Protein AF-Q16342-5-F1 (afdb_monomer)

pLDDT: mean 76.71, std 14.6, range [37.16, 97.25]

Foldseek 3Di:
DPDPPDDWDKDKDWAFDDPCVQPDLCPPAAPQPDDVPCQQARGKDKDWDFDPDPPRRVDIDIDIDTGGLDDPSHDNDDDDPDDDDPPLDFRPQADPVRFGAALQRRHGFPDADPQQRPHGHPDPVSVVLQCVQPCVPCSVPNPCPRRDSDHSVPDDGDIHIDIDTDDPPDPDPPPPPPPPVPPPDPDD

Nearest PDB structures (foldseek):
  8j07-assembly1_d4  TM=7.857E-01  e=3.802E-03  Homo sapiens
  2dan-assembly1_A  TM=6.878E-01  e=6.289E-02  Homo sapiens

Structure (mmCIF, N/CA/C/O backbone):
data_AF-Q16342-5-F1
#
_entry.id   AF-Q16342-5-F1
#
loop_
_atom_site.group_PDB
_atom_site.id
_atom_site.type_symbol
_atom_site.label_atom_id
_atom_site.label_alt_id
_atom_site.label_comp_id
_atom_site.label_asym_id
_atom_site.label_entity_id
_atom_site.label_seq_id
_atom_site.pdbx_PDB_ins_code
_atom_site.Cartn_x
_atom_site.Cartn_y
_atom_site.Cartn_z
_atom_site.occupancy
_atom_site.B_iso_or_equiv
_atom_site.auth_seq_id
_atom_site.auth_comp_id
_atom_site.auth_asym_id
_atom_site.auth_atom_id
_atom_site.pdbx_PDB_model_num
ATOM 1 N N . MET A 1 1 ? 25.248 21.010 -41.882 1.00 37.16 1 MET A N 1
ATOM 2 C CA . MET A 1 1 ? 24.674 21.234 -40.541 1.00 37.16 1 MET A CA 1
ATOM 3 C C . MET A 1 1 ? 23.569 20.210 -40.363 1.00 37.16 1 MET A C 1
ATOM 5 O O . MET A 1 1 ? 22.496 20.410 -40.910 1.00 37.16 1 MET A O 1
ATOM 9 N N . ALA A 1 2 ? 23.851 19.065 -39.737 1.00 44.53 2 ALA A N 1
ATOM 10 C CA . ALA A 1 2 ? 22.780 18.142 -39.375 1.00 44.53 2 ALA A CA 1
ATOM 11 C C . ALA A 1 2 ? 21.981 18.821 -38.258 1.00 44.53 2 ALA A C 1
ATOM 13 O O . ALA A 1 2 ? 22.562 19.162 -37.227 1.00 44.53 2 ALA A O 1
ATOM 14 N N . ALA A 1 3 ? 20.698 19.101 -38.493 1.00 52.03 3 ALA A N 1
ATOM 15 C CA . ALA A 1 3 ? 19.808 19.492 -37.413 1.00 52.03 3 ALA A CA 1
ATOM 16 C C . ALA A 1 3 ? 19.865 18.364 -36.379 1.00 52.03 3 ALA A C 1
ATOM 18 O O . ALA A 1 3 ? 19.654 17.202 -36.728 1.00 52.03 3 ALA A O 1
ATOM 19 N N . ALA A 1 4 ? 20.251 18.685 -35.145 1.00 53.94 4 ALA A N 1
ATOM 20 C CA . ALA A 1 4 ? 20.132 17.742 -34.049 1.00 53.94 4 ALA A CA 1
ATOM 21 C C . ALA A 1 4 ? 18.640 17.416 -33.938 1.00 53.94 4 ALA A C 1
ATOM 23 O O . ALA A 1 4 ? 17.867 18.267 -33.502 1.00 53.94 4 ALA A O 1
ATOM 24 N N . GLY A 1 5 ? 18.237 16.246 -34.443 1.00 55.38 5 GLY A N 1
ATOM 25 C CA . GLY A 1 5 ? 16.858 15.783 -34.349 1.00 55.38 5 GLY A CA 1
ATOM 26 C C . GLY A 1 5 ? 16.430 15.845 -32.889 1.00 55.38 5 GLY A C 1
ATOM 27 O O . GLY A 1 5 ? 17.206 15.459 -32.005 1.00 55.38 5 GLY A O 1
ATOM 28 N N . ALA A 1 6 ? 15.247 16.404 -32.634 1.00 61.59 6 ALA A N 1
ATOM 29 C CA . ALA A 1 6 ? 14.658 16.368 -31.307 1.00 61.59 6 ALA A CA 1
ATOM 30 C C . ALA A 1 6 ? 14.655 14.905 -30.853 1.00 61.59 6 ALA A C 1
ATOM 32 O O . ALA A 1 6 ? 14.217 14.024 -31.587 1.00 61.59 6 ALA A O 1
ATOM 33 N N . ARG A 1 7 ? 15.251 14.622 -29.693 1.00 64.62 7 ARG A N 1
ATOM 34 C CA . ARG A 1 7 ? 15.221 13.257 -29.166 1.00 64.62 7 ARG A CA 1
ATOM 35 C C . ARG A 1 7 ? 13.781 12.989 -28.727 1.00 64.62 7 ARG A C 1
ATOM 37 O O . ARG A 1 7 ? 13.239 13.870 -28.054 1.00 64.62 7 ARG A O 1
ATOM 44 N N . PRO A 1 8 ? 13.198 11.828 -29.066 1.00 66.81 8 PRO A N 1
ATOM 45 C CA . PRO A 1 8 ? 11.871 11.462 -28.597 1.00 66.81 8 PRO A CA 1
ATOM 46 C C . PRO A 1 8 ? 11.774 11.652 -27.084 1.00 66.81 8 PRO A C 1
ATOM 48 O O . PRO A 1 8 ? 12.696 11.286 -26.343 1.00 66.81 8 PRO A O 1
ATOM 51 N N . VAL A 1 9 ? 10.692 12.288 -26.646 1.00 71.19 9 VAL 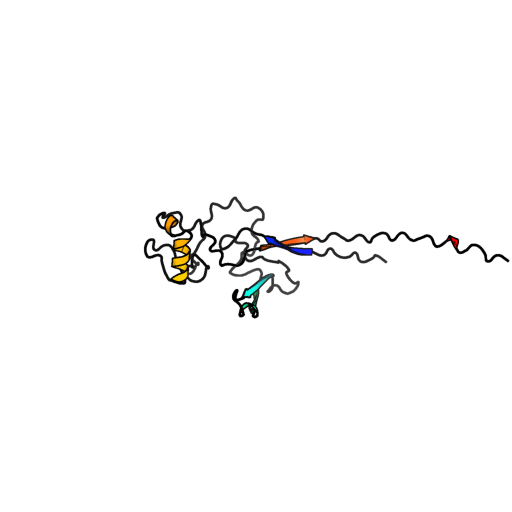A N 1
ATOM 52 C CA . VAL A 1 9 ? 10.388 12.494 -25.232 1.00 71.19 9 VAL A CA 1
ATOM 53 C C . VAL A 1 9 ? 9.440 11.381 -24.809 1.00 71.19 9 VAL A C 1
ATOM 55 O O . VAL A 1 9 ? 8.439 11.124 -25.467 1.00 71.19 9 VAL A O 1
ATOM 58 N N . GLU A 1 10 ? 9.767 10.697 -23.717 1.00 68.94 10 GLU A N 1
ATOM 59 C CA . GLU A 1 10 ? 8.859 9.734 -23.096 1.00 68.94 10 GLU A CA 1
ATOM 60 C C . GLU A 1 10 ? 7.992 10.462 -22.063 1.00 68.94 10 GLU A C 1
ATOM 62 O O . GLU A 1 10 ? 8.512 11.110 -21.146 1.00 68.94 10 GLU A O 1
ATOM 67 N N . LEU A 1 11 ? 6.672 10.369 -22.218 1.00 66.69 11 LEU A N 1
ATOM 68 C CA . LEU A 1 11 ? 5.685 10.927 -21.299 1.00 66.69 11 LEU A CA 1
ATOM 69 C C . LEU A 1 11 ? 5.079 9.804 -20.455 1.00 66.69 11 LEU A C 1
ATOM 71 O O . LEU A 1 11 ? 4.855 8.696 -20.931 1.00 66.69 11 LEU A O 1
ATOM 75 N N . GLY A 1 12 ? 4.835 10.091 -19.176 1.00 66.69 12 GLY A N 1
ATOM 76 C CA . GLY A 1 12 ? 4.167 9.169 -18.260 1.00 66.69 12 GLY A CA 1
ATOM 77 C C . GLY A 1 12 ? 2.735 9.617 -17.984 1.00 66.69 12 GLY A C 1
ATOM 78 O O . GLY A 1 12 ? 2.540 10.723 -17.474 1.00 66.69 12 GLY A O 1
ATOM 79 N N . PHE A 1 13 ? 1.754 8.760 -18.256 1.00 73.19 13 PHE A N 1
ATOM 80 C CA . PHE A 1 13 ? 0.339 8.992 -17.963 1.00 73.19 13 PHE A CA 1
ATOM 81 C C . PHE A 1 13 ? -0.125 8.104 -16.809 1.00 73.19 13 PHE A C 1
ATOM 83 O O . PHE A 1 13 ? 0.360 6.991 -16.637 1.00 73.19 13 PHE A O 1
ATOM 90 N N . ALA A 1 14 ? -1.050 8.607 -15.990 1.00 75.00 14 ALA A N 1
ATOM 91 C CA . ALA A 1 14 ? -1.680 7.813 -14.942 1.00 75.00 14 ALA A CA 1
ATOM 92 C C . ALA A 1 14 ? -2.962 7.174 -15.489 1.00 75.00 14 ALA A C 1
ATOM 94 O O . ALA A 1 14 ? -3.936 7.879 -15.755 1.00 75.00 14 ALA A O 1
ATOM 95 N N . GLU A 1 15 ? -2.972 5.854 -15.619 1.00 76.25 15 GLU A N 1
ATOM 96 C CA . GLU A 1 15 ? -4.141 5.077 -16.020 1.00 76.25 15 GLU A CA 1
ATOM 97 C C . GLU A 1 15 ? -4.783 4.384 -14.822 1.00 76.25 15 GLU A C 1
ATOM 99 O O . GLU A 1 15 ? -4.122 4.045 -13.841 1.00 76.25 15 GLU A O 1
ATOM 104 N N . SER A 1 16 ? -6.102 4.186 -14.872 1.00 75.94 16 SER A N 1
ATOM 105 C CA . SER A 1 16 ? -6.811 3.455 -13.820 1.00 75.94 16 SER A CA 1
ATOM 106 C C . SER A 1 16 ? -6.340 2.004 -13.802 1.00 75.94 16 SER A C 1
ATOM 108 O O . SER A 1 16 ? -6.554 1.280 -14.770 1.00 75.94 16 SER A O 1
ATOM 110 N N . ALA A 1 17 ? -5.792 1.554 -12.677 1.00 67.50 17 ALA A N 1
ATOM 111 C CA . ALA A 1 17 ? -5.373 0.169 -12.500 1.00 67.50 17 ALA A CA 1
ATOM 112 C C . ALA A 1 17 ? -6.356 -0.579 -11.583 1.00 67.50 17 ALA A C 1
ATOM 114 O O . ALA A 1 17 ? -6.983 0.033 -10.710 1.00 67.50 17 ALA A O 1
ATOM 115 N N . PRO A 1 18 ? -6.511 -1.908 -11.732 1.00 64.50 18 PRO A N 1
ATOM 116 C CA . PRO A 1 18 ? -7.137 -2.717 -10.694 1.00 64.50 18 PRO A CA 1
ATOM 117 C C . PRO A 1 18 ? -6.406 -2.508 -9.365 1.00 64.50 18 PRO A C 1
ATOM 119 O O . PRO A 1 18 ? -5.183 -2.409 -9.349 1.00 64.50 18 PRO A O 1
ATOM 122 N N . ALA A 1 19 ? -7.134 -2.485 -8.245 1.00 60.34 19 ALA A N 1
ATOM 123 C CA . ALA A 1 19 ? -6.502 -2.353 -6.936 1.00 60.34 19 ALA A CA 1
ATOM 124 C C . ALA A 1 19 ? -5.552 -3.539 -6.684 1.00 60.34 19 ALA A C 1
ATOM 126 O O . ALA A 1 19 ? -5.986 -4.676 -6.475 1.00 60.34 19 ALA A O 1
ATOM 127 N N . TRP A 1 20 ? -4.252 -3.270 -6.690 1.00 59.81 20 TRP A N 1
ATOM 128 C CA . TRP A 1 20 ? -3.192 -4.225 -6.413 1.00 59.81 20 TRP A CA 1
ATOM 129 C C . TRP A 1 20 ? -2.926 -4.383 -4.931 1.00 59.81 20 TRP A C 1
ATOM 131 O O . TRP A 1 20 ? -2.132 -5.262 -4.619 1.00 59.81 20 TRP A O 1
ATOM 141 N N . ARG A 1 21 ? -3.577 -3.581 -4.065 1.00 53.34 21 ARG A N 1
ATOM 142 C CA . ARG A 1 21 ? -3.626 -3.539 -2.584 1.00 53.34 21 ARG A CA 1
ATOM 143 C C . ARG A 1 21 ? -2.563 -4.360 -1.829 1.00 53.34 21 ARG A C 1
ATOM 145 O O . ARG A 1 21 ? -1.898 -3.796 -0.968 1.00 53.34 21 ARG A O 1
ATOM 152 N N . LEU A 1 22 ? -2.413 -5.662 -2.102 1.00 47.34 22 LEU A N 1
ATOM 153 C CA . LEU A 1 22 ? -1.422 -6.574 -1.509 1.00 47.34 22 LEU A CA 1
ATOM 154 C C . LEU A 1 22 ? -0.913 -7.728 -2.425 1.00 47.34 22 LEU A C 1
ATOM 156 O O . LEU A 1 22 ? -0.333 -8.678 -1.908 1.00 47.34 22 LEU A O 1
ATOM 160 N N . ARG A 1 23 ? -1.162 -7.711 -3.742 1.00 49.41 23 ARG A N 1
ATOM 161 C CA . ARG A 1 23 ? -0.940 -8.871 -4.637 1.00 49.41 23 ARG A CA 1
ATOM 162 C C . ARG A 1 23 ? 0.293 -8.789 -5.528 1.00 49.41 23 ARG A C 1
ATOM 164 O O . ARG A 1 23 ? 0.805 -9.819 -5.929 1.00 49.41 23 ARG A O 1
ATOM 171 N N . SER A 1 24 ? 0.770 -7.593 -5.852 1.00 50.09 24 SER A N 1
ATOM 172 C CA . SER A 1 24 ? 1.790 -7.468 -6.892 1.00 50.09 24 SER A CA 1
ATOM 173 C C . SER A 1 24 ? 3.202 -7.412 -6.311 1.00 50.09 24 SER A C 1
ATOM 175 O O . SER A 1 24 ? 3.545 -6.473 -5.591 1.00 50.09 24 SER A O 1
ATOM 177 N N . GLU A 1 25 ? 4.060 -8.355 -6.715 1.00 51.38 25 GLU A N 1
ATOM 178 C CA . GLU A 1 25 ? 5.522 -8.259 -6.555 1.00 51.38 25 GLU A CA 1
ATOM 179 C C . GLU A 1 25 ? 6.117 -7.002 -7.232 1.00 51.38 25 GLU A C 1
ATOM 181 O O . GLU A 1 25 ? 7.282 -6.650 -7.018 1.00 51.38 25 GLU A O 1
ATOM 186 N N . GLN A 1 26 ? 5.326 -6.313 -8.062 1.00 51.16 26 GLN A N 1
ATOM 187 C CA . GLN A 1 26 ? 5.729 -5.147 -8.844 1.00 51.16 26 GLN A CA 1
ATOM 188 C C . GLN A 1 26 ? 5.370 -3.807 -8.173 1.00 51.16 26 GLN A C 1
ATOM 190 O O . GLN A 1 26 ? 5.830 -2.755 -8.622 1.00 51.16 26 GLN A O 1
ATOM 195 N N . PHE A 1 27 ? 4.599 -3.818 -7.080 1.00 52.19 27 PHE A N 1
ATOM 196 C CA . PHE A 1 27 ? 4.201 -2.609 -6.352 1.00 52.19 27 PHE A CA 1
ATOM 197 C C . PHE A 1 27 ? 5.248 -2.197 -5.290 1.00 52.19 27 PHE A C 1
ATOM 199 O O . PHE A 1 27 ? 5.791 -3.070 -4.610 1.00 52.19 27 PHE A O 1
ATOM 206 N N . PRO A 1 28 ? 5.524 -0.889 -5.077 1.00 50.56 28 PRO A N 1
ATOM 207 C CA . PRO A 1 28 ? 4.934 0.287 -5.722 1.00 50.56 28 PRO A CA 1
ATOM 208 C C . PRO A 1 28 ? 5.700 0.705 -6.985 1.00 50.56 28 PRO A C 1
ATOM 210 O O . PRO A 1 28 ? 6.917 0.882 -6.939 1.00 50.56 28 PRO A O 1
ATOM 213 N N . SER A 1 29 ? 4.947 0.874 -8.080 1.00 53.47 29 SER A N 1
ATOM 214 C CA . SER A 1 29 ? 5.272 1.545 -9.353 1.00 53.47 29 SER A CA 1
ATOM 215 C C . SER A 1 29 ? 6.721 2.036 -9.487 1.00 53.47 29 SER A C 1
ATOM 217 O O . SER A 1 29 ? 7.084 3.129 -9.036 1.00 53.47 29 SER A O 1
ATOM 219 N N . LYS A 1 30 ? 7.570 1.233 -10.124 1.00 56.16 30 LYS A N 1
ATOM 220 C CA . LYS A 1 30 ? 8.964 1.599 -10.366 1.00 56.16 30 LYS A CA 1
ATOM 221 C C . LYS A 1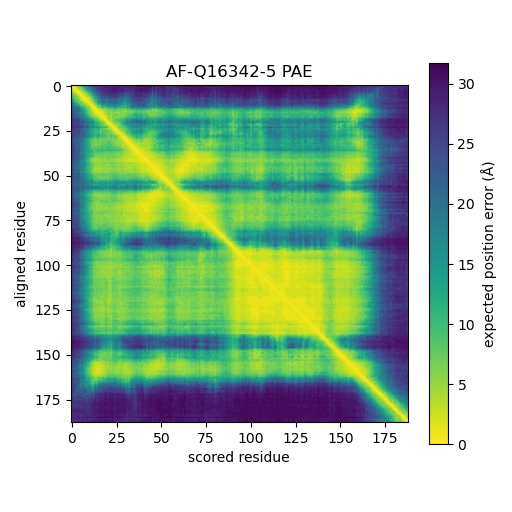 30 ? 9.046 2.409 -11.657 1.00 56.16 30 LYS A C 1
ATOM 223 O O . LYS A 1 30 ? 9.136 1.841 -12.736 1.00 56.16 30 LYS A O 1
ATOM 228 N N . VAL A 1 31 ? 9.083 3.736 -11.552 1.00 57.97 31 VAL A N 1
ATOM 229 C CA . VAL A 1 31 ? 9.614 4.551 -12.655 1.00 57.97 31 VAL A CA 1
ATOM 230 C C . VAL A 1 31 ? 11.126 4.335 -12.665 1.00 57.97 31 VAL A C 1
ATOM 232 O O . VAL A 1 31 ? 11.870 4.952 -11.893 1.00 57.97 31 VAL A O 1
ATOM 235 N N . TYR A 1 32 ? 11.589 3.393 -13.485 1.00 59.72 32 TYR A N 1
ATOM 236 C CA . TYR A 1 32 ? 13.009 3.104 -13.626 1.00 59.72 32 TYR A CA 1
ATOM 237 C C . TYR A 1 32 ? 13.680 4.190 -14.465 1.00 59.72 32 TYR A C 1
ATOM 239 O O . TYR A 1 32 ? 13.859 4.061 -15.667 1.00 59.72 32 TYR A O 1
ATOM 247 N N . ALA A 1 33 ? 14.112 5.254 -13.795 1.00 64.75 33 ALA A N 1
ATOM 248 C CA . ALA A 1 33 ? 15.029 6.242 -14.352 1.00 64.75 33 ALA A CA 1
ATOM 249 C C . ALA A 1 33 ? 16.365 6.180 -13.589 1.00 64.75 33 ALA A C 1
ATOM 251 O O . ALA A 1 33 ? 16.641 7.070 -12.770 1.00 64.75 33 ALA A O 1
ATOM 252 N N . PRO A 1 34 ? 17.169 5.106 -13.761 1.00 67.00 34 PRO A N 1
ATOM 253 C CA . PRO A 1 34 ? 18.470 5.010 -13.118 1.00 67.00 34 PRO A CA 1
ATOM 254 C C . PRO A 1 34 ? 19.368 6.137 -13.628 1.00 67.00 34 PRO A C 1
ATOM 256 O O . PRO A 1 34 ? 19.565 6.309 -14.828 1.00 67.00 34 PRO A O 1
ATOM 259 N N . LEU A 1 35 ? 19.929 6.915 -12.705 1.00 72.75 35 LEU A N 1
ATOM 260 C CA . LEU A 1 35 ? 20.876 7.967 -13.057 1.00 72.75 35 LEU A CA 1
ATOM 261 C C . LEU A 1 35 ? 22.271 7.348 -13.237 1.00 72.75 35 LEU A C 1
ATOM 263 O O . LEU A 1 35 ? 22.767 6.710 -12.297 1.00 72.75 35 LEU A O 1
ATOM 267 N N . PRO A 1 36 ? 22.946 7.556 -14.386 1.00 78.00 36 PRO A N 1
ATOM 268 C CA . PRO A 1 36 ? 24.348 7.185 -14.538 1.00 78.00 36 PRO A CA 1
ATOM 269 C C . PRO A 1 36 ? 25.180 7.775 -13.386 1.00 78.00 36 PRO A C 1
ATOM 271 O O . PRO A 1 36 ? 25.133 8.975 -13.127 1.00 78.00 36 PRO A O 1
ATOM 274 N N . GLY A 1 37 ? 25.898 6.925 -12.648 1.00 85.00 37 GLY A N 1
ATOM 275 C CA . GLY A 1 37 ? 26.707 7.335 -11.490 1.00 85.00 37 GLY A CA 1
ATOM 276 C C . GLY A 1 37 ? 25.995 7.352 -10.128 1.00 85.00 37 GLY A C 1
ATOM 277 O O . GLY A 1 37 ? 26.644 7.640 -9.125 1.00 85.00 37 GLY A O 1
ATOM 278 N N . ARG A 1 38 ? 24.702 7.005 -10.043 1.00 87.88 38 ARG A N 1
ATOM 279 C CA . ARG A 1 38 ? 23.978 6.829 -8.765 1.00 87.88 38 ARG A CA 1
ATOM 280 C C . ARG A 1 38 ? 23.416 5.409 -8.625 1.00 87.88 38 ARG A C 1
ATOM 282 O O . ARG A 1 38 ? 22.203 5.213 -8.724 1.00 87.88 38 ARG A O 1
ATOM 289 N N . PRO A 1 39 ? 24.276 4.398 -8.385 1.00 86.56 39 PRO A N 1
ATOM 290 C CA . PRO A 1 39 ? 23.831 3.012 -8.207 1.00 86.56 39 PRO A CA 1
ATOM 291 C C . PRO A 1 39 ? 22.937 2.814 -6.971 1.00 86.56 39 PRO A C 1
ATOM 293 O O . PRO A 1 39 ? 22.224 1.817 -6.884 1.00 86.56 39 PRO A O 1
ATOM 296 N N . ASP A 1 40 ? 22.952 3.763 -6.034 1.00 88.44 40 ASP A N 1
ATOM 297 C CA . ASP A 1 40 ? 22.103 3.833 -4.842 1.00 88.44 40 ASP A CA 1
ATOM 298 C C . ASP A 1 40 ? 20.673 4.334 -5.125 1.00 88.44 40 ASP A C 1
ATOM 300 O O . ASP A 1 40 ? 19.807 4.248 -4.259 1.00 88.44 40 ASP A O 1
ATOM 304 N N . ALA A 1 41 ? 20.417 4.851 -6.330 1.00 88.19 41 ALA A N 1
ATOM 305 C CA . ALA A 1 41 ? 19.153 5.464 -6.733 1.00 88.19 41 ALA A CA 1
ATOM 306 C C . ALA A 1 41 ? 18.397 4.646 -7.795 1.00 88.19 41 ALA A C 1
ATOM 308 O O . ALA A 1 41 ? 17.655 5.222 -8.590 1.00 88.19 41 ALA A O 1
ATOM 309 N N . PHE A 1 42 ? 18.599 3.325 -7.830 1.00 86.38 42 PHE A N 1
ATOM 310 C CA . PHE A 1 42 ? 17.964 2.446 -8.814 1.00 86.38 42 PHE A CA 1
ATOM 311 C C . PHE A 1 42 ? 16.455 2.312 -8.579 1.00 86.38 42 PHE A C 1
ATOM 313 O O . PHE A 1 42 ? 15.666 2.566 -9.484 1.00 86.38 42 PHE A O 1
ATOM 320 N N . HIS A 1 43 ? 16.047 1.969 -7.354 1.00 86.12 43 HIS A N 1
ATOM 321 C CA . HIS A 1 43 ? 14.646 2.039 -6.943 1.00 86.12 43 HIS A CA 1
ATOM 322 C C . HIS A 1 43 ? 14.385 3.400 -6.310 1.00 86.12 43 HIS A C 1
ATOM 324 O O . HIS A 1 43 ? 15.141 3.850 -5.444 1.00 86.12 43 HIS A O 1
ATOM 330 N N . ARG A 1 44 ? 13.313 4.065 -6.738 1.00 84.38 44 ARG A N 1
ATOM 331 C CA . ARG A 1 44 ? 12.934 5.398 -6.271 1.00 84.38 44 ARG A CA 1
ATOM 332 C C . ARG A 1 44 ? 11.450 5.390 -5.950 1.00 84.38 44 ARG A C 1
ATOM 334 O O . ARG A 1 44 ? 10.645 5.120 -6.830 1.00 84.38 44 ARG A O 1
ATOM 341 N N . CYS A 1 45 ? 11.112 5.729 -4.713 1.00 83.88 45 CYS A N 1
ATOM 342 C CA . CYS A 1 45 ? 9.730 5.824 -4.259 1.00 83.88 45 CYS A CA 1
ATOM 343 C C . CYS A 1 45 ? 9.460 7.223 -3.705 1.00 83.88 45 CYS A C 1
ATOM 345 O O . CYS A 1 45 ? 10.290 7.792 -2.985 1.00 83.88 45 CYS A O 1
ATOM 347 N N . ILE A 1 46 ? 8.286 7.763 -4.023 1.00 86.94 46 ILE A N 1
ATOM 348 C CA . ILE A 1 46 ? 7.753 8.987 -3.427 1.00 86.94 46 ILE A CA 1
ATOM 349 C C . ILE A 1 46 ? 6.495 8.598 -2.658 1.00 86.94 46 ILE A C 1
ATOM 351 O O . ILE A 1 46 ? 5.558 8.054 -3.230 1.00 86.94 46 ILE A O 1
ATOM 355 N N . PHE A 1 47 ? 6.480 8.885 -1.362 1.00 87.06 47 PHE A N 1
ATOM 356 C CA . PHE A 1 47 ? 5.326 8.673 -0.502 1.00 87.06 47 PHE A CA 1
ATOM 357 C C . PHE A 1 47 ? 4.642 10.008 -0.243 1.00 87.06 47 PHE A C 1
ATOM 359 O O . PHE A 1 47 ? 5.254 10.929 0.308 1.00 87.06 47 PHE A O 1
ATOM 366 N N . LEU A 1 48 ? 3.376 10.097 -0.638 1.00 86.25 48 LEU A N 1
ATOM 367 C CA . LEU A 1 48 ? 2.515 11.249 -0.407 1.00 86.25 48 LEU A CA 1
ATOM 368 C C . LEU A 1 48 ? 1.531 10.911 0.710 1.00 86.25 48 LEU A C 1
ATOM 370 O O . LEU A 1 48 ? 0.730 9.991 0.585 1.00 86.25 48 LEU A O 1
ATOM 374 N N . PHE A 1 49 ? 1.583 11.676 1.795 1.00 87.19 49 PHE A N 1
ATOM 375 C CA . PHE A 1 49 ? 0.624 11.581 2.887 1.00 87.19 49 PHE A CA 1
ATOM 376 C C . PHE A 1 49 ? -0.211 12.852 2.922 1.00 87.19 49 PHE A C 1
ATOM 378 O O . PHE A 1 49 ? 0.323 13.959 3.031 1.00 87.19 49 PHE A O 1
ATOM 385 N N . CYS A 1 50 ? -1.526 12.690 2.853 1.00 85.75 50 CYS A N 1
ATOM 386 C CA . CYS A 1 50 ? -2.479 13.778 2.981 1.00 85.75 50 CYS A CA 1
ATOM 387 C C . CYS A 1 50 ? -3.693 13.331 3.798 1.00 85.75 50 CYS A C 1
ATOM 389 O O . CYS A 1 50 ? -4.054 12.155 3.851 1.00 85.75 50 CYS A O 1
ATOM 391 N N . CYS A 1 51 ? -4.310 14.299 4.461 1.00 85.31 51 CYS A N 1
ATOM 392 C CA . CYS A 1 51 ? -5.574 14.124 5.156 1.00 85.31 51 CYS A CA 1
ATOM 393 C C . CYS A 1 51 ? -6.715 14.477 4.188 1.00 85.31 51 CYS A C 1
ATOM 395 O O . CYS A 1 51 ? -6.612 15.466 3.465 1.00 85.31 51 CYS A O 1
ATOM 397 N N . ARG A 1 52 ? -7.779 13.662 4.133 1.00 81.56 52 ARG A N 1
ATOM 398 C CA . ARG A 1 52 ? -8.903 13.852 3.188 1.00 81.56 52 ARG A CA 1
ATOM 399 C C . ARG A 1 52 ? -9.912 14.911 3.637 1.00 81.56 52 ARG A C 1
ATOM 401 O O . ARG A 1 52 ? -10.711 15.369 2.828 1.00 81.56 52 ARG A O 1
ATOM 408 N N . GLU A 1 53 ? -9.915 15.258 4.917 1.00 84.12 53 GLU A N 1
ATOM 409 C CA . GLU A 1 53 ? -10.908 16.158 5.498 1.00 84.12 53 GLU A CA 1
ATOM 410 C C . GLU A 1 53 ? -10.532 17.633 5.276 1.00 84.12 53 GLU A C 1
ATOM 412 O O . GLU A 1 53 ? -9.371 18.004 5.091 1.00 84.12 53 GLU A O 1
ATOM 417 N N . GLN A 1 54 ? -11.519 18.520 5.289 1.00 85.75 54 GLN A N 1
ATOM 418 C CA . GLN A 1 54 ? -11.247 19.953 5.349 1.00 85.75 54 GLN A CA 1
ATOM 419 C C . GLN A 1 54 ? -11.133 20.397 6.814 1.00 85.75 54 GLN A C 1
ATOM 421 O O . GLN A 1 54 ? -11.877 19.894 7.653 1.00 85.75 54 GLN A O 1
ATOM 426 N N . PRO A 1 55 ? -10.236 21.343 7.152 1.00 83.81 55 PRO A N 1
ATOM 427 C CA . PRO A 1 55 ? -9.262 22.021 6.287 1.00 83.81 55 PRO A CA 1
ATOM 428 C C . PRO A 1 55 ? -7.893 21.304 6.195 1.00 83.81 55 PRO A C 1
ATOM 430 O O . PRO A 1 55 ? -6.950 21.860 5.633 1.00 83.81 55 PRO A O 1
ATOM 433 N N . CYS A 1 56 ? -7.744 20.094 6.756 1.00 83.38 56 CYS A N 1
ATOM 434 C CA . CYS A 1 56 ? -6.445 19.410 6.867 1.00 83.38 56 CYS A CA 1
ATOM 435 C C . CYS A 1 56 ? -5.800 19.063 5.511 1.00 83.38 56 CYS A C 1
ATOM 437 O O . CYS A 1 56 ? -4.573 18.968 5.432 1.00 83.38 56 CYS A O 1
ATOM 439 N N . CYS A 1 57 ? -6.591 18.919 4.442 1.00 77.31 57 CYS A N 1
ATOM 440 C CA . CYS A 1 57 ? -6.111 18.597 3.095 1.00 77.31 57 CYS A CA 1
ATOM 441 C C . CYS A 1 57 ? -5.119 19.616 2.501 1.00 77.31 57 CYS A C 1
ATOM 443 O O . CYS A 1 57 ? -4.446 19.303 1.523 1.00 77.31 57 CYS A O 1
ATOM 445 N N . ALA A 1 58 ? -4.977 20.808 3.094 1.00 80.12 58 ALA A N 1
ATOM 446 C CA . ALA A 1 58 ? -3.993 21.805 2.668 1.00 80.12 58 ALA A CA 1
ATOM 447 C C . ALA A 1 58 ? -2.528 21.394 2.940 1.00 80.12 58 ALA A C 1
ATOM 449 O O . ALA A 1 58 ? -1.610 21.962 2.352 1.00 80.12 58 ALA A O 1
ATOM 450 N N . GLY A 1 59 ? -2.280 20.428 3.834 1.00 84.69 59 GLY A N 1
ATOM 451 C CA . GLY A 1 59 ? -0.931 20.000 4.204 1.00 84.69 59 GLY A CA 1
ATOM 452 C C . GLY A 1 59 ? -0.565 18.626 3.652 1.00 84.69 59 GLY A C 1
ATOM 453 O O . GLY A 1 59 ? -0.843 17.620 4.300 1.00 84.69 59 GLY A O 1
ATOM 454 N N . LEU A 1 60 ? 0.132 18.569 2.513 1.00 87.44 60 LEU A N 1
ATOM 455 C CA . LEU A 1 60 ? 0.792 17.335 2.082 1.00 87.44 60 LEU A CA 1
ATOM 456 C C . LEU A 1 60 ? 2.119 17.134 2.830 1.00 87.44 60 LEU A C 1
ATOM 458 O O . LEU A 1 60 ? 2.842 18.084 3.154 1.00 87.44 60 LEU A O 1
ATOM 462 N N . ARG A 1 61 ? 2.452 15.873 3.106 1.00 90.00 61 ARG A N 1
ATOM 463 C CA . ARG A 1 61 ? 3.784 15.445 3.543 1.00 90.00 61 ARG A CA 1
ATOM 464 C C . ARG A 1 61 ? 4.352 14.509 2.490 1.00 90.00 61 ARG A C 1
ATOM 466 O O . ARG A 1 61 ? 3.719 13.518 2.140 1.00 90.00 61 ARG A O 1
ATOM 473 N N . VAL A 1 62 ? 5.538 14.841 1.995 1.00 90.88 62 VAL A N 1
ATOM 474 C CA . VAL A 1 62 ? 6.197 14.108 0.913 1.00 90.88 62 VAL A CA 1
ATOM 475 C C . VAL A 1 62 ? 7.500 13.531 1.432 1.00 90.88 62 VAL A C 1
ATOM 477 O O . VAL A 1 62 ? 8.345 14.267 1.940 1.00 90.88 62 VAL A O 1
ATOM 480 N N . PHE A 1 63 ? 7.672 12.223 1.286 1.00 91.25 63 PHE A N 1
ATOM 481 C CA . PHE A 1 63 ? 8.911 11.535 1.624 1.00 91.25 63 PHE A CA 1
ATOM 482 C C . PHE A 1 63 ? 9.468 10.851 0.388 1.00 91.25 63 PHE A C 1
ATOM 484 O O . PHE A 1 63 ? 8.736 10.235 -0.381 1.00 91.25 63 PHE A O 1
ATOM 491 N N . ARG A 1 64 ? 10.783 10.938 0.216 1.00 89.50 64 ARG A N 1
ATOM 492 C CA . ARG A 1 64 ? 11.514 10.222 -0.828 1.00 89.50 64 ARG A CA 1
ATOM 493 C C . ARG A 1 64 ? 12.275 9.064 -0.204 1.00 89.50 64 ARG A C 1
ATOM 495 O O . ARG A 1 64 ? 12.932 9.243 0.820 1.00 89.50 64 ARG A O 1
ATOM 502 N N . ASN A 1 65 ? 12.230 7.905 -0.841 1.00 88.00 65 ASN A N 1
ATOM 503 C CA . ASN A 1 65 ? 13.063 6.761 -0.497 1.00 88.00 65 ASN A CA 1
ATOM 504 C C . ASN A 1 65 ? 13.809 6.271 -1.740 1.00 88.00 65 ASN A C 1
ATOM 506 O O . ASN A 1 65 ? 13.284 6.329 -2.854 1.00 88.00 65 ASN A O 1
ATOM 510 N N . GLN A 1 66 ? 15.057 5.852 -1.546 1.00 88.12 66 GLN A N 1
ATOM 511 C CA . GLN A 1 66 ? 15.921 5.351 -2.608 1.00 88.12 66 GLN A CA 1
ATOM 512 C C . GLN A 1 66 ? 16.611 4.085 -2.122 1.00 88.12 66 GLN A C 1
ATOM 514 O O . GLN A 1 66 ? 17.074 4.043 -0.980 1.00 88.12 66 GLN A O 1
ATOM 519 N N . LEU A 1 67 ? 16.660 3.073 -2.985 1.00 90.00 67 LEU A N 1
ATOM 520 C CA . LEU A 1 67 ? 17.371 1.829 -2.723 1.00 90.00 67 LEU A CA 1
ATOM 521 C C . LEU A 1 67 ? 18.262 1.463 -3.918 1.00 90.00 67 LEU A C 1
ATOM 523 O O . LEU A 1 67 ? 17.866 1.661 -5.076 1.00 90.00 67 LEU A O 1
ATOM 527 N N . PRO A 1 68 ? 19.445 0.878 -3.662 1.00 91.38 68 PRO A N 1
ATOM 528 C CA . PRO A 1 68 ? 20.258 0.280 -4.710 1.00 91.38 68 PRO A CA 1
ATOM 529 C C . PRO A 1 68 ? 19.548 -0.916 -5.347 1.00 91.38 68 PRO A C 1
ATOM 531 O O . PRO A 1 68 ? 18.670 -1.533 -4.742 1.00 91.38 68 PRO A O 1
ATOM 534 N N . ARG A 1 69 ? 19.980 -1.294 -6.557 1.00 88.75 69 ARG A N 1
ATOM 535 C CA . ARG A 1 69 ? 19.418 -2.452 -7.274 1.00 88.75 69 ARG A CA 1
ATOM 536 C C . ARG A 1 69 ? 19.477 -3.736 -6.443 1.00 88.75 69 ARG A C 1
ATOM 538 O O . ARG A 1 69 ? 18.503 -4.468 -6.370 1.00 88.75 69 ARG A O 1
ATOM 545 N N . LYS A 1 70 ? 20.615 -3.998 -5.793 1.00 92.69 70 LYS A N 1
ATOM 546 C CA . LYS A 1 70 ? 20.754 -5.100 -4.832 1.00 92.69 70 LYS A CA 1
ATOM 547 C C . LYS A 1 70 ? 20.310 -4.625 -3.450 1.00 92.69 70 LYS A C 1
ATOM 549 O O . LYS A 1 70 ? 21.003 -3.809 -2.851 1.00 92.69 70 LYS A O 1
ATOM 554 N N . ASN A 1 71 ? 19.189 -5.137 -2.955 1.00 91.69 71 ASN A N 1
ATOM 555 C CA . ASN A 1 71 ? 18.628 -4.808 -1.643 1.00 91.69 71 ASN A CA 1
ATOM 556 C C . ASN A 1 71 ? 17.824 -6.000 -1.080 1.00 91.69 71 ASN A C 1
ATOM 558 O O . ASN A 1 71 ? 17.618 -6.985 -1.782 1.00 91.69 71 ASN A O 1
ATOM 562 N N . ASP A 1 72 ? 17.374 -5.901 0.172 1.00 90.19 72 ASP A N 1
ATOM 563 C CA . ASP A 1 72 ? 16.676 -6.992 0.878 1.00 90.19 72 ASP A CA 1
ATOM 564 C C . ASP A 1 72 ? 15.168 -7.078 0.567 1.00 90.19 72 ASP A C 1
ATOM 566 O O . ASP A 1 72 ? 14.488 -7.999 1.024 1.00 90.19 72 ASP A O 1
ATOM 570 N N . PHE A 1 73 ? 14.628 -6.105 -0.172 1.00 85.50 73 PHE A N 1
ATOM 571 C CA . PHE A 1 73 ? 13.189 -5.946 -0.399 1.00 85.50 73 PHE A CA 1
ATOM 572 C C . PHE A 1 73 ? 12.754 -6.415 -1.787 1.00 85.50 73 PHE A C 1
ATOM 574 O O . PHE A 1 73 ? 11.686 -7.005 -1.919 1.00 85.50 73 PHE A O 1
ATOM 581 N N . TYR A 1 74 ? 13.574 -6.172 -2.809 1.00 85.31 74 TYR A N 1
ATOM 582 C CA . TYR A 1 74 ? 13.279 -6.504 -4.198 1.00 85.31 74 TYR A CA 1
ATOM 583 C C . TYR A 1 74 ? 14.287 -7.503 -4.752 1.00 85.31 74 TYR A C 1
ATOM 585 O O . TYR A 1 74 ? 15.486 -7.415 -4.479 1.00 85.31 74 TYR A O 1
ATOM 593 N N . SER A 1 75 ? 13.796 -8.408 -5.601 1.00 87.94 75 SER A N 1
ATOM 594 C CA . SER A 1 75 ? 14.664 -9.219 -6.450 1.00 87.94 75 SER A CA 1
ATOM 595 C C . SER A 1 75 ? 15.578 -8.319 -7.285 1.00 87.94 75 SER A C 1
ATOM 597 O O . SER A 1 75 ? 15.171 -7.260 -7.772 1.00 87.94 75 SER A O 1
ATOM 599 N N . TYR A 1 76 ? 16.824 -8.763 -7.451 1.00 88.81 76 TYR A N 1
ATOM 600 C CA . TYR A 1 76 ? 17.791 -8.092 -8.314 1.00 88.81 76 TYR A CA 1
ATOM 601 C C . TYR A 1 76 ? 17.384 -8.160 -9.794 1.00 88.81 76 TYR A C 1
ATOM 603 O O . TYR A 1 76 ? 17.652 -7.222 -10.557 1.00 88.81 76 TYR A O 1
ATOM 611 N N . GLU A 1 77 ? 16.747 -9.268 -10.181 1.00 88.62 77 GLU A N 1
ATOM 612 C CA . GLU A 1 77 ? 16.191 -9.471 -11.514 1.00 88.62 77 GLU A CA 1
ATOM 613 C C . GLU A 1 77 ? 14.708 -9.094 -11.548 1.00 88.62 77 GLU A C 1
ATOM 615 O O . GLU A 1 77 ? 13.987 -9.383 -10.582 1.00 88.62 77 GLU A O 1
ATOM 620 N N . PRO A 1 78 ? 14.249 -8.435 -12.627 1.00 82.25 78 PRO A N 1
ATOM 621 C CA . PRO A 1 78 ? 12.848 -8.075 -12.776 1.00 82.25 78 PRO A CA 1
ATOM 622 C C . PRO A 1 78 ? 11.963 -9.332 -12.878 1.00 82.25 78 PRO A C 1
ATOM 624 O O . PRO A 1 78 ? 12.416 -10.356 -13.398 1.00 82.25 78 PRO A O 1
ATOM 627 N N . PRO A 1 79 ? 10.701 -9.264 -12.416 1.00 79.12 79 PRO A N 1
ATOM 628 C CA . PRO A 1 79 ? 9.703 -10.289 -12.715 1.00 79.12 79 PRO A CA 1
ATOM 629 C C . PRO A 1 79 ? 9.504 -10.447 -14.229 1.00 79.12 79 PRO A C 1
ATOM 631 O O . PRO A 1 79 ? 9.761 -9.519 -14.996 1.00 79.12 79 PRO A O 1
ATOM 634 N N . SER A 1 80 ? 9.028 -11.611 -14.668 1.00 79.56 80 SER A N 1
ATOM 635 C CA . SER A 1 80 ? 8.687 -11.830 -16.077 1.00 79.56 80 SER A CA 1
ATOM 636 C C . SER A 1 80 ? 7.477 -10.986 -16.489 1.00 79.56 80 SER A C 1
ATOM 638 O O . SER A 1 80 ? 6.482 -10.987 -15.770 1.00 79.56 80 SER A O 1
ATOM 640 N N . GLU A 1 81 ? 7.516 -10.364 -17.671 1.00 74.31 81 GLU A N 1
ATOM 641 C CA . GLU A 1 81 ? 6.378 -9.609 -18.239 1.00 74.31 81 GLU A CA 1
ATOM 642 C C . GLU A 1 81 ? 5.144 -10.487 -18.496 1.00 74.31 81 GLU A C 1
ATOM 644 O O . GLU A 1 81 ? 4.015 -10.022 -18.404 1.00 74.31 81 GLU A O 1
ATOM 649 N N . ASN A 1 82 ? 5.363 -11.774 -18.777 1.00 75.75 82 ASN A N 1
ATOM 650 C CA . ASN A 1 82 ? 4.316 -12.780 -18.930 1.00 75.75 82 ASN A CA 1
ATOM 651 C C . ASN A 1 82 ? 4.425 -13.790 -17.780 1.00 75.75 82 ASN A C 1
ATOM 653 O O . ASN A 1 82 ? 4.976 -14.879 -17.983 1.00 75.75 82 ASN A O 1
ATOM 657 N N . PRO A 1 83 ? 3.994 -13.437 -16.556 1.00 69.44 83 PRO A N 1
ATOM 658 C CA . PRO A 1 83 ? 3.988 -14.399 -15.468 1.00 69.44 83 PRO A CA 1
ATOM 659 C C . PRO A 1 83 ? 3.057 -15.575 -15.816 1.00 69.44 83 PRO A C 1
ATOM 661 O O . PRO A 1 83 ? 2.084 -15.403 -16.560 1.00 69.44 83 PRO A O 1
ATOM 664 N N . PRO A 1 84 ? 3.324 -16.787 -15.292 1.00 74.38 84 PRO A N 1
ATOM 665 C CA . PRO A 1 84 ? 2.332 -17.856 -15.297 1.00 74.38 84 PRO A CA 1
ATOM 666 C C . PRO A 1 84 ? 1.004 -17.334 -14.727 1.00 74.38 84 PRO A C 1
ATOM 668 O O . PRO A 1 84 ? 1.041 -16.437 -13.882 1.00 74.38 84 PRO A O 1
ATOM 671 N N . PRO A 1 85 ? -0.158 -17.881 -15.134 1.00 68.56 85 PRO A N 1
ATOM 672 C CA . PRO A 1 85 ? -1.434 -17.497 -14.542 1.00 68.56 85 PRO A CA 1
ATOM 673 C C . PRO A 1 85 ? -1.315 -17.549 -13.019 1.00 68.56 85 PRO A C 1
ATOM 675 O O . PRO A 1 85 ? -0.970 -18.606 -12.485 1.00 68.56 85 PRO A O 1
ATOM 678 N N . GLU A 1 86 ? -1.544 -16.417 -12.346 1.00 62.12 86 GLU A N 1
ATOM 679 C CA . GLU A 1 86 ? -1.456 -16.331 -10.889 1.00 62.12 86 GLU A CA 1
ATOM 680 C C . GLU A 1 86 ? -2.276 -17.479 -10.294 1.00 62.12 86 GLU A C 1
ATOM 682 O O . GLU A 1 86 ? -3.488 -17.581 -10.519 1.00 62.12 86 GLU A O 1
ATOM 687 N N . THR A 1 87 ? -1.625 -18.393 -9.571 1.00 54.38 87 THR A N 1
ATOM 688 C CA . THR A 1 87 ? -2.305 -19.514 -8.918 1.00 54.38 87 THR A CA 1
ATOM 689 C C . THR A 1 87 ? -3.075 -18.988 -7.718 1.00 54.38 87 THR A C 1
ATOM 691 O O . THR A 1 87 ? -2.633 -19.152 -6.589 1.00 54.38 87 THR A O 1
ATOM 694 N N . GLY A 1 88 ? -4.201 -18.309 -7.961 1.00 56.78 88 GLY A N 1
ATOM 695 C CA . GLY A 1 88 ? -5.139 -17.838 -6.943 1.00 56.78 88 GLY A CA 1
ATOM 696 C C . GLY A 1 88 ? -4.465 -17.235 -5.712 1.00 56.78 88 GLY A C 1
ATOM 697 O O . GLY A 1 88 ? -4.893 -17.549 -4.598 1.00 56.78 88 GLY A O 1
ATOM 698 N N . GLU A 1 89 ? -3.392 -16.456 -5.906 1.00 56.38 89 GLU A N 1
ATOM 699 C CA . GLU A 1 89 ? -2.517 -16.054 -4.810 1.00 56.38 89 GLU A CA 1
ATOM 700 C C . GLU A 1 89 ? -3.324 -15.306 -3.753 1.00 56.38 89 GLU A C 1
ATOM 702 O O . GLU A 1 89 ? -3.966 -14.274 -3.979 1.00 56.38 89 GLU A O 1
ATOM 707 N N . SER A 1 90 ? -3.352 -15.929 -2.582 1.00 60.84 90 SER A N 1
ATOM 708 C CA . SER A 1 90 ? -4.034 -15.423 -1.413 1.00 60.84 90 SER A CA 1
ATOM 709 C C . SER A 1 90 ? -3.285 -14.205 -0.889 1.00 60.84 90 SER A C 1
ATOM 711 O O . SER A 1 90 ? -2.055 -14.190 -0.818 1.00 60.84 90 SER A O 1
ATOM 713 N N . VAL A 1 91 ? -4.028 -13.176 -0.494 1.00 68.00 91 VAL A N 1
ATOM 714 C CA . VAL A 1 91 ? -3.441 -11.976 0.087 1.00 68.00 91 VAL A CA 1
ATOM 715 C C . VAL A 1 91 ? -2.846 -12.326 1.453 1.00 68.00 91 VAL A C 1
ATOM 717 O O . VAL A 1 91 ? -3.573 -12.536 2.425 1.00 68.00 91 VAL A O 1
ATOM 720 N N . CYS A 1 92 ? -1.515 -12.364 1.549 1.00 75.50 92 CYS A N 1
ATOM 721 C CA . CYS A 1 92 ? -0.842 -12.664 2.809 1.00 75.50 92 CYS A CA 1
ATOM 722 C C . CYS A 1 92 ? -0.888 -11.452 3.752 1.00 75.50 92 CYS A C 1
ATOM 724 O O . CYS A 1 92 ? -0.094 -10.517 3.657 1.00 75.50 92 CYS A O 1
ATOM 726 N N . LEU A 1 93 ? -1.815 -11.479 4.711 1.00 86.25 93 LEU A N 1
ATOM 727 C CA . LEU A 1 93 ? -1.951 -10.464 5.764 1.00 86.25 93 LEU A CA 1
ATOM 728 C C . LEU A 1 93 ? -1.049 -10.726 6.978 1.00 86.25 93 LEU A C 1
ATOM 730 O O . LEU A 1 93 ? -1.318 -10.232 8.075 1.00 86.25 93 LEU A O 1
ATOM 734 N N . GLN A 1 94 ? 0.012 -11.509 6.803 1.00 88.50 94 GLN A N 1
ATOM 735 C CA . GLN A 1 94 ? 1.012 -11.765 7.827 1.00 88.50 94 GLN A CA 1
ATOM 736 C C . GLN A 1 94 ? 2.396 -11.424 7.281 1.00 88.50 94 GLN A C 1
ATOM 738 O O . GLN A 1 94 ? 2.843 -11.948 6.266 1.00 88.50 94 GLN A O 1
ATOM 743 N N . LEU A 1 95 ? 3.094 -10.530 7.972 1.00 87.25 95 LEU A N 1
ATOM 744 C CA . LEU A 1 95 ? 4.474 -10.199 7.647 1.00 87.25 95 LEU A CA 1
ATOM 745 C C . LEU A 1 95 ? 5.394 -11.385 7.959 1.00 87.25 95 LEU A C 1
ATOM 747 O O . LEU A 1 95 ? 5.096 -12.205 8.825 1.00 87.25 95 LEU A O 1
ATOM 751 N N . LYS A 1 96 ? 6.588 -11.411 7.351 1.00 85.94 96 LYS A N 1
ATOM 752 C CA . LYS A 1 96 ? 7.639 -12.404 7.663 1.00 85.94 96 LYS A CA 1
ATOM 753 C C . LYS A 1 96 ? 8.030 -12.432 9.149 1.00 85.94 96 LYS A C 1
ATOM 755 O O . LYS A 1 96 ? 8.507 -13.448 9.636 1.00 85.94 96 LYS A O 1
ATOM 760 N N . SER A 1 97 ? 7.816 -11.333 9.875 1.00 90.38 97 SER A N 1
ATOM 761 C CA . SER A 1 97 ? 8.017 -11.251 11.329 1.00 90.38 97 SER A CA 1
ATOM 762 C C . SER A 1 97 ? 6.934 -11.963 12.153 1.00 90.38 97 SER A C 1
ATOM 764 O O . SER A 1 97 ? 7.027 -11.996 13.376 1.00 90.38 97 SER A O 1
ATOM 766 N N . GLY A 1 98 ? 5.883 -12.478 11.513 1.00 91.75 98 GLY A N 1
ATOM 767 C CA . GLY A 1 98 ? 4.701 -13.048 12.155 1.00 91.75 98 GLY A CA 1
ATOM 768 C C . GLY A 1 98 ? 3.633 -12.017 12.528 1.00 91.75 98 GLY A C 1
ATOM 769 O O . GLY A 1 98 ? 2.537 -12.402 12.929 1.00 91.75 98 GLY A O 1
ATOM 770 N N . ALA A 1 99 ? 3.913 -10.718 12.380 1.00 93.31 99 ALA A N 1
ATOM 771 C CA . ALA A 1 99 ? 2.954 -9.661 12.680 1.00 93.31 99 ALA A CA 1
ATOM 772 C C . ALA A 1 99 ? 1.792 -9.655 11.677 1.00 93.31 99 ALA A C 1
ATOM 774 O O . ALA A 1 99 ? 2.002 -9.698 10.465 1.00 93.31 99 ALA A O 1
ATOM 775 N N . HIS A 1 100 ? 0.568 -9.551 12.189 1.00 93.56 100 HIS A N 1
ATOM 776 C CA . HIS A 1 100 ? -0.632 -9.515 11.362 1.00 93.56 100 HIS A CA 1
ATOM 777 C C . HIS A 1 100 ? -1.004 -8.094 10.949 1.00 93.56 100 HIS A C 1
ATOM 779 O O . HIS A 1 100 ? -0.859 -7.139 11.719 1.00 93.56 100 HIS A O 1
ATOM 785 N N . LEU A 1 101 ? -1.522 -7.971 9.732 1.00 92.44 101 LEU A N 1
ATOM 786 C CA . LEU A 1 101 ? -1.977 -6.726 9.139 1.00 92.44 101 LEU A CA 1
ATOM 787 C C . LEU A 1 101 ? -3.496 -6.594 9.239 1.00 92.44 101 LEU A C 1
ATOM 789 O O . LEU A 1 101 ? -4.258 -7.560 9.205 1.00 92.44 101 LEU A O 1
ATOM 793 N N . CYS A 1 102 ? -3.944 -5.354 9.357 1.00 92.19 102 CYS A N 1
ATOM 794 C CA . CYS A 1 102 ? -5.338 -4.986 9.358 1.00 92.19 102 CYS A CA 1
ATOM 795 C C . CYS A 1 102 ? -5.933 -5.265 7.983 1.00 92.19 102 CYS A C 1
ATOM 797 O O . CYS A 1 102 ? -5.491 -4.693 6.990 1.00 92.19 102 CYS A O 1
ATOM 799 N N . ARG A 1 103 ? -7.013 -6.047 7.949 1.00 89.56 103 ARG A N 1
ATOM 800 C CA . ARG A 1 103 ? -7.755 -6.352 6.716 1.00 89.56 103 ARG A CA 1
ATOM 801 C C . ARG A 1 103 ? -8.261 -5.126 5.959 1.00 89.56 103 ARG A C 1
ATOM 803 O O . ARG A 1 103 ? -8.509 -5.216 4.769 1.00 89.56 103 ARG A O 1
ATOM 810 N N . VAL A 1 104 ? -8.461 -4.006 6.650 1.00 89.25 104 VAL A N 1
ATOM 811 C CA . VAL A 1 104 ? -9.053 -2.793 6.068 1.00 89.25 104 VAL A CA 1
ATOM 812 C C . VAL A 1 104 ? -7.989 -1.879 5.470 1.00 89.25 104 VAL A C 1
ATOM 814 O O . VAL A 1 104 ? -8.138 -1.413 4.349 1.00 89.25 104 VAL A O 1
ATOM 817 N N . CYS A 1 105 ? -6.913 -1.608 6.213 1.00 87.19 105 CYS A N 1
ATOM 818 C CA . CYS A 1 105 ? -5.944 -0.572 5.843 1.00 87.19 105 CYS A CA 1
ATOM 819 C C . CYS A 1 105 ? -4.501 -1.065 5.701 1.00 87.19 105 CYS A C 1
ATOM 821 O O . CYS A 1 105 ? -3.620 -0.256 5.440 1.00 87.19 105 CYS A O 1
ATOM 823 N N . GLY A 1 106 ? -4.219 -2.343 5.964 1.00 87.12 106 GLY A N 1
ATOM 824 C CA . GLY A 1 106 ? -2.863 -2.898 5.906 1.00 87.12 106 GLY A CA 1
ATOM 825 C C . GLY A 1 106 ? -1.924 -2.488 7.051 1.00 87.12 106 GLY A C 1
ATOM 826 O O . GLY A 1 106 ? -0.840 -3.046 7.158 1.00 87.12 106 GLY A O 1
ATOM 827 N N . CYS A 1 107 ? -2.309 -1.572 7.950 1.00 91.12 107 CYS A N 1
ATOM 828 C CA . CYS A 1 107 ? -1.526 -1.258 9.159 1.00 91.12 107 CYS A CA 1
ATOM 829 C C . CYS A 1 107 ? -1.475 -2.450 10.125 1.00 91.12 107 CYS A C 1
ATOM 831 O O . CYS A 1 107 ? -2.306 -3.344 10.031 1.00 91.12 107 CYS A O 1
ATOM 833 N N . LEU A 1 108 ? -0.587 -2.437 11.124 1.00 95.50 108 LEU A N 1
ATOM 834 C CA . LEU A 1 108 ? -0.546 -3.488 12.153 1.00 95.50 108 LEU A CA 1
ATOM 835 C C . LEU A 1 108 ? -1.926 -3.734 12.785 1.00 95.50 108 LEU A C 1
ATOM 837 O O . LEU A 1 108 ? -2.593 -2.805 13.250 1.00 95.50 108 LEU A O 1
ATOM 841 N N . GLY A 1 109 ? -2.347 -4.996 12.798 1.00 95.62 109 GLY A N 1
ATOM 842 C CA . GLY A 1 109 ? -3.654 -5.430 13.268 1.00 95.62 109 GLY A CA 1
ATOM 843 C C . GLY A 1 109 ? -3.564 -6.300 14.519 1.00 95.62 109 GLY A C 1
ATOM 844 O O . GLY A 1 109 ? -3.686 -7.510 14.401 1.00 95.62 109 GLY A O 1
ATOM 845 N N . PRO A 1 110 ? -3.375 -5.745 15.728 1.00 95.94 110 PRO A N 1
ATOM 846 C CA . PRO A 1 110 ? -3.266 -6.553 16.943 1.00 95.94 110 PRO A CA 1
ATOM 847 C C . PRO A 1 110 ? -4.603 -7.156 17.403 1.00 95.94 110 PRO A C 1
ATOM 849 O O . PRO A 1 110 ? -4.613 -8.071 18.223 1.00 95.94 110 PRO A O 1
ATOM 852 N N . LYS A 1 111 ? -5.745 -6.639 16.928 1.00 97.25 111 LYS A N 1
ATOM 853 C CA . LYS A 1 111 ? -7.076 -7.088 17.358 1.00 97.25 111 LYS A CA 1
ATOM 854 C C . LYS A 1 111 ? -7.601 -8.157 16.417 1.00 97.25 111 LYS A C 1
ATOM 856 O O . LYS A 1 111 ? -7.586 -7.952 15.210 1.00 97.25 111 LYS A O 1
ATOM 861 N N . THR A 1 112 ? -8.142 -9.242 16.957 1.00 95.44 112 THR A N 1
ATOM 862 C CA . THR A 1 112 ? -8.732 -10.323 16.162 1.00 95.44 112 THR A CA 1
ATOM 863 C C . THR A 1 112 ? -10.256 -10.285 16.167 1.00 95.44 112 THR A C 1
ATOM 865 O O . THR A 1 112 ? -10.899 -9.784 17.094 1.00 95.44 112 THR A O 1
ATOM 868 N N . CYS A 1 113 ? -10.865 -10.838 15.120 1.00 94.56 113 CYS A N 1
ATOM 8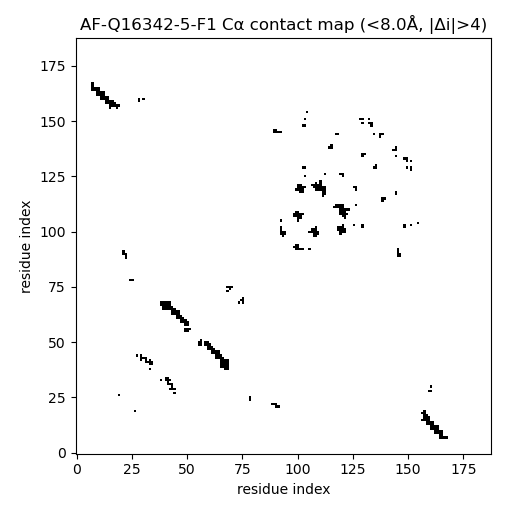69 C CA . CYS A 1 113 ? -12.274 -11.201 15.143 1.00 94.56 113 CYS A CA 1
ATOM 870 C C . CYS A 1 113 ? -12.532 -12.207 16.268 1.00 94.56 113 CYS A C 1
ATOM 872 O O . CYS A 1 113 ? -11.957 -13.289 16.269 1.00 94.56 113 CYS A O 1
ATOM 874 N N . SER A 1 114 ? -13.435 -11.876 17.192 1.00 93.56 114 SER A N 1
ATOM 875 C CA . SER A 1 114 ? -13.787 -12.737 18.329 1.00 93.56 114 SER A CA 1
ATOM 876 C C . SER A 1 114 ? -14.500 -14.030 17.932 1.00 93.56 114 SER A C 1
ATOM 878 O O . SER A 1 114 ? -14.665 -14.910 18.767 1.00 93.56 114 SER A O 1
ATOM 880 N N . ARG A 1 115 ? -14.963 -14.133 16.680 1.00 92.44 115 ARG A N 1
ATOM 881 C CA . ARG A 1 115 ? -15.643 -15.322 16.162 1.00 92.44 115 ARG A CA 1
ATOM 882 C C . ARG A 1 115 ? -14.684 -16.273 15.454 1.00 92.44 115 ARG A C 1
ATOM 884 O O . ARG A 1 115 ? -14.676 -17.453 15.771 1.00 92.44 115 ARG A O 1
ATOM 891 N N . CYS A 1 116 ? -13.921 -15.786 14.472 1.00 91.81 116 CYS A N 1
ATOM 892 C CA . CYS A 1 116 ? -13.045 -16.654 13.679 1.00 91.81 116 CYS A CA 1
ATOM 893 C C . CYS A 1 116 ? -11.583 -16.647 14.131 1.00 91.81 116 CYS A C 1
ATOM 895 O O . CYS A 1 116 ? -10.844 -17.532 13.723 1.00 91.81 116 CYS A O 1
ATOM 897 N N . HIS A 1 117 ? -11.141 -15.639 14.892 1.00 92.00 117 HIS A N 1
ATOM 898 C CA . HIS A 1 117 ? -9.745 -15.405 15.292 1.00 92.00 117 HIS A CA 1
ATOM 899 C C . HIS A 1 117 ? -8.709 -15.326 14.154 1.00 92.00 117 HIS A C 1
ATOM 901 O O . HIS A 1 117 ? -7.520 -15.213 14.420 1.00 92.00 117 HIS A O 1
ATOM 907 N N . LYS A 1 118 ? -9.155 -15.324 12.895 1.00 90.31 118 LYS A N 1
ATOM 908 C CA . LYS A 1 118 ? -8.313 -15.295 11.688 1.00 90.31 118 LYS A CA 1
ATOM 909 C C . LYS A 1 118 ? -8.259 -13.922 11.011 1.00 90.31 118 LYS A C 1
ATOM 911 O O . LYS A 1 118 ? -7.362 -13.646 10.228 1.00 90.31 118 LYS A O 1
ATOM 916 N N . ALA A 1 119 ? -9.235 -13.061 11.286 1.00 91.75 119 ALA A N 1
ATOM 917 C CA . ALA A 1 119 ? -9.284 -11.703 10.758 1.00 91.75 119 ALA A CA 1
ATOM 918 C C . ALA A 1 119 ? -8.688 -10.715 11.766 1.00 91.75 119 ALA A C 1
ATOM 920 O O . ALA A 1 119 ? -9.096 -10.721 12.929 1.00 91.75 119 ALA A O 1
ATOM 921 N N . TYR A 1 120 ? -7.769 -9.862 11.308 1.00 94.19 120 TYR A N 1
ATOM 922 C CA . TYR A 1 120 ? -7.010 -8.932 12.144 1.00 94.19 120 TYR A CA 1
ATOM 923 C C . TYR A 1 120 ? -7.310 -7.468 11.796 1.00 94.19 120 TYR A C 1
ATOM 925 O O . TYR A 1 120 ? -7.547 -7.117 10.636 1.00 94.19 120 TYR A O 1
ATOM 933 N N . TYR A 1 121 ? -7.303 -6.598 12.810 1.00 95.56 121 TYR A N 1
ATOM 934 C CA . TYR A 1 121 ? -7.714 -5.197 12.718 1.00 95.56 121 TYR A CA 1
ATOM 935 C C . TYR A 1 121 ? -6.847 -4.282 13.586 1.00 95.56 121 TYR A C 1
ATOM 937 O O . TYR A 1 121 ? -6.464 -4.641 14.702 1.00 95.56 121 TYR A O 1
ATOM 945 N N . CYS A 1 122 ? -6.568 -3.072 13.096 1.00 96.12 122 CYS A N 1
ATOM 946 C CA . CYS A 1 122 ? -5.844 -2.055 13.864 1.00 96.12 122 CYS A CA 1
ATOM 947 C C . CYS A 1 122 ? -6.721 -1.406 14.950 1.00 96.12 122 CYS A C 1
ATOM 949 O O . CYS A 1 122 ? -6.218 -0.940 15.970 1.00 96.12 122 CYS A O 1
ATOM 951 N N . SER A 1 123 ? -8.046 -1.406 14.763 1.00 96.88 123 SER A N 1
ATOM 952 C CA . SER A 1 123 ? -8.997 -0.700 15.620 1.00 96.88 123 SER A CA 1
ATOM 953 C C . SER A 1 123 ? -10.368 -1.391 15.662 1.00 96.88 123 SER A C 1
ATOM 955 O O . SER A 1 123 ? -10.651 -2.298 14.875 1.00 96.88 123 SER A O 1
ATOM 957 N N . LYS A 1 124 ? -11.227 -0.983 16.609 1.00 96.94 124 LYS A N 1
ATOM 958 C CA . LYS A 1 124 ? -12.600 -1.523 16.717 1.00 96.94 124 LYS A CA 1
ATOM 959 C C . LYS A 1 124 ? -13.471 -1.002 15.569 1.00 96.94 124 LYS A C 1
AT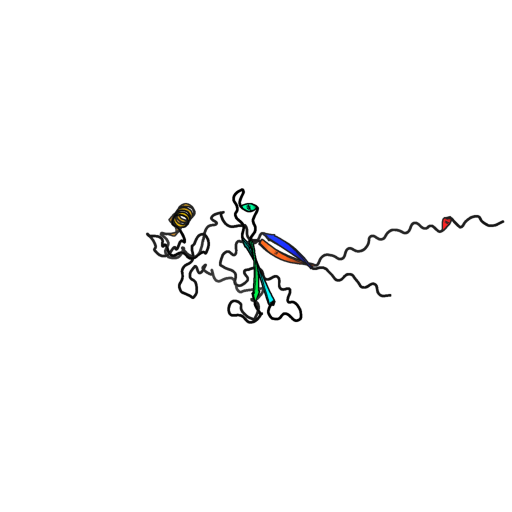OM 961 O O . LYS A 1 124 ? -14.394 -1.673 15.109 1.00 96.94 124 LYS A O 1
ATOM 966 N N . GLU A 1 125 ? -13.148 0.191 15.102 1.00 95.50 125 GLU A N 1
ATOM 967 C CA . GLU A 1 125 ? -13.793 0.911 14.020 1.00 95.50 125 GLU A CA 1
ATOM 968 C C . GLU A 1 125 ? -13.605 0.136 12.711 1.00 95.50 125 GLU A C 1
ATOM 970 O O . GLU A 1 125 ? -14.592 -0.204 12.062 1.00 95.50 125 GLU A O 1
ATOM 975 N N . HIS A 1 126 ? -12.369 -0.270 12.388 1.00 94.62 126 HIS A N 1
ATOM 976 C CA . HIS A 1 126 ? -12.083 -1.101 11.211 1.00 94.62 126 HIS A CA 1
ATOM 977 C C . HIS A 1 126 ? -12.710 -2.494 11.306 1.00 94.62 126 HIS A C 1
ATOM 979 O O . HIS A 1 126 ? -13.248 -2.985 10.317 1.00 94.62 126 HIS A O 1
ATOM 985 N N . GLN A 1 127 ? -12.717 -3.108 12.492 1.00 95.25 127 GLN A N 1
ATOM 986 C CA . GLN A 1 127 ? -13.419 -4.377 12.700 1.00 95.25 127 GLN A CA 1
ATOM 987 C C . GLN A 1 127 ? -14.922 -4.251 12.410 1.00 95.25 127 GLN A C 1
ATOM 989 O O . GLN A 1 127 ? -15.507 -5.099 11.740 1.00 95.25 127 GLN A O 1
ATOM 994 N N . THR A 1 128 ? -15.553 -3.183 12.900 1.00 95.06 128 THR A N 1
ATOM 995 C CA . THR A 1 128 ? -16.989 -2.937 12.709 1.00 95.06 128 THR A CA 1
ATOM 996 C C . THR A 1 128 ? -17.318 -2.622 11.250 1.00 95.06 128 THR A C 1
ATOM 998 O O . THR A 1 128 ? -18.333 -3.094 10.736 1.00 95.06 128 THR A O 1
ATOM 1001 N N . LEU A 1 129 ? -16.467 -1.838 10.585 1.00 92.75 129 LEU A N 1
ATOM 1002 C CA . LEU A 1 129 ? -16.602 -1.491 9.174 1.00 92.75 129 LEU A CA 1
ATOM 1003 C C . LEU A 1 129 ? -16.539 -2.743 8.290 1.00 92.75 129 LEU A C 1
ATOM 1005 O O . LEU A 1 129 ? -17.473 -3.013 7.538 1.00 92.75 129 LEU A O 1
ATOM 1009 N N . ASP A 1 130 ? -15.484 -3.544 8.443 1.00 92.69 130 ASP A N 1
ATOM 1010 C CA . ASP A 1 130 ? -15.283 -4.771 7.667 1.00 92.69 130 ASP A CA 1
ATOM 1011 C C . ASP A 1 130 ? -16.392 -5.799 7.918 1.00 92.69 130 ASP A C 1
ATOM 1013 O O . ASP A 1 130 ? -16.891 -6.435 6.988 1.00 92.69 130 ASP A O 1
ATOM 1017 N N . TRP A 1 131 ? -16.851 -5.917 9.171 1.00 92.94 131 TRP A N 1
ATOM 1018 C CA . TRP A 1 131 ? -17.977 -6.781 9.522 1.00 92.94 131 TRP A CA 1
ATOM 1019 C C . TRP A 1 131 ? -19.234 -6.452 8.715 1.00 92.94 131 TRP A C 1
ATOM 1021 O O . TRP A 1 131 ? -19.897 -7.363 8.223 1.00 92.94 131 TRP A O 1
ATOM 1031 N N . ARG A 1 132 ? -19.563 -5.164 8.561 1.00 91.44 132 ARG A N 1
ATOM 1032 C CA . ARG A 1 132 ? -20.753 -4.721 7.821 1.00 91.44 132 ARG A CA 1
ATOM 1033 C C . ARG A 1 132 ? -20.613 -4.911 6.311 1.00 91.44 132 ARG A C 1
ATOM 1035 O O . ARG A 1 132 ? -21.612 -5.229 5.674 1.00 91.44 132 ARG A O 1
ATOM 1042 N N . LEU A 1 133 ? -19.414 -4.706 5.763 1.00 88.69 133 LEU A N 1
ATOM 1043 C CA . LEU A 1 133 ? -19.189 -4.655 4.315 1.00 88.69 133 LEU A CA 1
ATOM 1044 C C . LEU A 1 133 ? -18.867 -6.006 3.666 1.00 88.69 133 LEU A C 1
ATOM 1046 O O . LEU A 1 133 ? -19.057 -6.147 2.464 1.00 88.69 133 LEU A O 1
ATOM 1050 N N . GLY A 1 134 ? -18.431 -7.014 4.424 1.00 86.56 134 GLY A N 1
ATOM 1051 C CA . GLY A 1 134 ? -18.257 -8.351 3.843 1.00 86.56 134 GLY A CA 1
ATOM 1052 C C . GLY A 1 134 ? -17.798 -9.444 4.799 1.00 86.56 134 GLY A C 1
ATOM 1053 O O . GLY A 1 134 ? -18.120 -10.618 4.596 1.00 86.56 134 GLY A O 1
ATOM 1054 N N . HIS A 1 135 ? -17.093 -9.099 5.884 1.00 90.31 135 HIS A N 1
ATOM 1055 C CA . HIS A 1 135 ? -16.572 -10.133 6.773 1.00 90.31 135 HIS A CA 1
ATOM 1056 C C . HIS A 1 135 ? -17.686 -10.922 7.465 1.00 90.31 135 HIS A C 1
ATOM 1058 O O . HIS A 1 135 ? -17.506 -12.112 7.674 1.00 90.31 135 HIS A O 1
ATOM 1064 N N . LYS A 1 136 ? -18.861 -10.349 7.767 1.00 90.81 136 LYS A N 1
ATOM 1065 C CA . LYS A 1 136 ? -19.961 -11.109 8.394 1.00 90.81 136 LYS A CA 1
ATOM 1066 C C . LYS A 1 136 ? -20.343 -12.366 7.599 1.00 90.81 136 LYS A C 1
ATOM 1068 O O . LYS A 1 136 ? -20.587 -13.408 8.208 1.00 90.81 136 LYS A O 1
ATOM 1073 N N . GLN A 1 137 ? -20.387 -12.270 6.271 1.00 87.88 137 GLN A N 1
ATOM 1074 C CA . GLN A 1 137 ? -20.703 -13.374 5.364 1.00 87.88 137 GLN A CA 1
ATOM 1075 C C . GLN A 1 137 ? -19.511 -14.330 5.220 1.00 87.88 137 GLN A C 1
ATOM 1077 O O . GLN A 1 137 ? -19.686 -15.545 5.298 1.00 87.88 137 GLN A O 1
ATOM 1082 N N . ALA A 1 138 ? -18.295 -13.790 5.091 1.00 86.69 138 ALA A N 1
ATOM 1083 C CA . ALA A 1 138 ? -17.075 -14.584 4.941 1.00 86.69 138 ALA A CA 1
ATOM 1084 C C . ALA A 1 138 ? -16.609 -15.265 6.246 1.00 86.69 138 ALA A C 1
ATOM 1086 O O . ALA A 1 138 ? -15.919 -16.273 6.203 1.00 86.69 138 ALA A O 1
ATOM 1087 N N . CYS A 1 139 ? -16.992 -14.755 7.421 1.00 89.62 139 CYS A N 1
ATOM 1088 C CA . CYS A 1 139 ? -16.506 -15.209 8.731 1.00 89.62 139 CYS A CA 1
ATOM 1089 C C . CYS A 1 139 ? -16.843 -16.678 9.018 1.00 89.62 139 CYS A C 1
ATOM 1091 O O . CYS A 1 139 ? -16.098 -17.354 9.723 1.00 89.62 139 CYS A O 1
ATOM 1093 N N . ALA A 1 140 ? -17.959 -17.169 8.474 1.00 83.25 140 ALA A N 1
ATOM 1094 C CA . ALA A 1 140 ? -18.367 -18.564 8.608 1.00 83.25 140 ALA A CA 1
ATOM 1095 C C . ALA A 1 140 ? -17.570 -19.520 7.701 1.00 83.25 140 ALA A C 1
ATOM 1097 O O . ALA A 1 140 ? -17.635 -20.727 7.909 1.00 83.25 140 ALA A O 1
ATOM 1098 N N . GLN A 1 141 ? -16.844 -18.995 6.711 1.00 78.81 141 GLN A N 1
ATOM 1099 C CA . GLN A 1 141 ? -16.141 -19.774 5.699 1.00 78.81 141 GLN A CA 1
ATOM 1100 C C . GLN A 1 141 ? -14.639 -19.814 6.029 1.00 78.81 141 GLN A C 1
ATOM 1102 O O . GLN A 1 141 ? -13.953 -18.804 5.851 1.00 78.81 141 GLN A O 1
ATOM 1107 N N . PRO A 1 142 ? -14.099 -20.944 6.526 1.00 64.44 142 PRO A N 1
ATOM 1108 C CA . PRO A 1 142 ? -12.711 -21.018 6.981 1.00 64.44 142 PRO A CA 1
ATOM 1109 C C . PRO A 1 142 ? -11.682 -20.789 5.868 1.00 64.44 142 PRO A C 1
ATOM 1111 O O . PRO A 1 142 ? -10.594 -20.312 6.195 1.00 64.44 142 PRO A O 1
ATOM 1114 N N . ASP A 1 143 ? -12.050 -21.071 4.614 1.00 66.62 143 ASP A N 1
ATOM 1115 C CA . ASP A 1 143 ? -11.151 -21.044 3.452 1.00 66.62 143 ASP A CA 1
ATOM 1116 C C . ASP A 1 143 ? -11.237 -19.746 2.634 1.00 66.62 143 ASP A C 1
ATOM 1118 O O . ASP A 1 143 ? -10.450 -19.545 1.723 1.00 66.62 143 ASP A O 1
ATOM 1122 N N . HIS A 1 144 ? -12.167 -18.833 2.942 1.00 62.53 144 HIS A N 1
ATOM 1123 C CA . HIS A 1 144 ? -12.435 -17.657 2.095 1.00 62.53 144 HIS A CA 1
ATOM 1124 C C . HIS A 1 144 ? -11.953 -16.325 2.677 1.00 62.53 144 HIS A C 1
ATOM 1126 O O . HIS A 1 144 ? -12.164 -15.277 2.066 1.00 62.53 144 HIS A O 1
ATOM 1132 N N . LEU A 1 145 ? -11.337 -16.325 3.862 1.00 59.25 145 LEU A N 1
ATOM 1133 C CA . LEU A 1 145 ? -10.998 -15.069 4.532 1.00 59.25 145 LEU A CA 1
ATOM 1134 C C . LEU A 1 145 ? -9.972 -14.258 3.745 1.00 59.25 145 LEU A C 1
ATOM 1136 O O . LEU A 1 145 ? -10.121 -13.043 3.643 1.00 59.25 145 LEU A O 1
ATOM 1140 N N . ASP A 1 146 ? -8.983 -14.896 3.142 1.00 61.56 146 ASP A N 1
ATOM 1141 C CA . ASP A 1 146 ? -7.883 -14.168 2.509 1.00 61.56 146 ASP A CA 1
ATOM 1142 C C . ASP A 1 146 ? -8.150 -13.815 1.036 1.00 61.56 146 ASP A C 1
ATOM 1144 O O . ASP A 1 146 ? -7.473 -12.963 0.463 1.00 61.56 146 ASP A O 1
ATOM 1148 N N . HIS A 1 147 ? -9.184 -14.399 0.420 1.00 61.50 147 HIS A N 1
ATOM 1149 C CA . HIS A 1 147 ? -9.404 -14.260 -1.022 1.00 61.50 147 HIS A CA 1
ATOM 1150 C C . HIS A 1 147 ? -10.077 -12.946 -1.436 1.00 61.50 147 HIS A C 1
ATOM 1152 O O . HIS A 1 147 ? -9.789 -12.437 -2.520 1.00 61.50 147 HIS A O 1
ATOM 1158 N N . ILE A 1 148 ? -10.954 -12.372 -0.603 1.00 66.31 148 ILE A N 1
ATOM 1159 C CA . ILE A 1 148 ? -11.703 -11.158 -0.961 1.00 66.31 148 ILE A CA 1
ATOM 1160 C C . ILE A 1 148 ? -11.691 -10.181 0.216 1.00 66.31 148 ILE A C 1
ATOM 1162 O O . ILE A 1 148 ? -12.513 -10.251 1.132 1.00 66.31 148 ILE A O 1
ATOM 1166 N N . ILE A 1 149 ? -10.736 -9.253 0.196 1.00 71.94 149 ILE A N 1
ATOM 1167 C CA . ILE A 1 149 ? -10.837 -8.029 0.989 1.00 71.94 149 ILE A CA 1
ATOM 1168 C C . ILE A 1 149 ? -11.759 -7.095 0.198 1.00 71.94 149 ILE A C 1
ATOM 1170 O O . ILE A 1 149 ? -11.387 -6.713 -0.911 1.00 71.94 149 ILE A O 1
ATOM 1174 N N . PRO A 1 150 ? -12.953 -6.744 0.708 1.00 72.81 150 PRO A N 1
ATOM 1175 C CA . PRO A 1 150 ? -13.825 -5.827 -0.008 1.00 72.81 150 PRO A CA 1
ATOM 1176 C C . PRO A 1 150 ? -13.159 -4.456 -0.131 1.00 72.81 150 PRO A C 1
ATOM 1178 O O . PRO A 1 150 ? -12.326 -4.069 0.696 1.00 72.81 150 PRO A O 1
ATOM 1181 N N . ASP A 1 151 ? -13.550 -3.69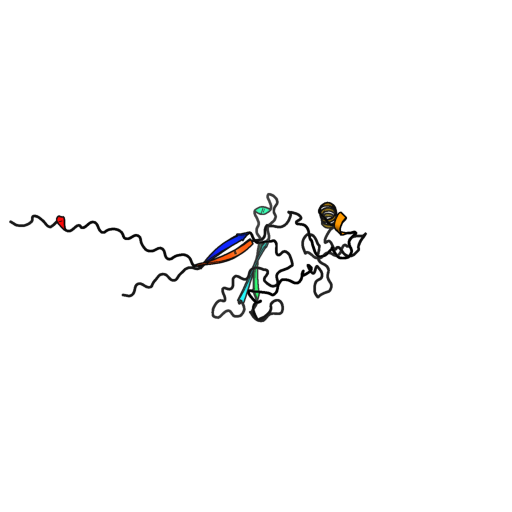2 -1.146 1.00 76.38 151 ASP A N 1
ATOM 1182 C CA . ASP A 1 151 ? -13.203 -2.283 -1.154 1.00 76.38 151 ASP A CA 1
ATOM 1183 C C . ASP A 1 151 ? -14.052 -1.545 -0.112 1.00 76.38 151 ASP A C 1
ATOM 1185 O O . ASP A 1 151 ? -15.278 -1.484 -0.201 1.00 76.38 151 ASP A O 1
ATOM 1189 N N . HIS A 1 152 ? -13.398 -1.001 0.913 1.00 79.19 152 HIS A N 1
ATOM 1190 C CA . HIS A 1 152 ? -14.057 -0.205 1.941 1.00 79.19 152 HIS A CA 1
ATOM 1191 C C . HIS A 1 152 ? -14.294 1.250 1.495 1.00 79.19 152 HIS A C 1
ATOM 1193 O O . HIS A 1 152 ? -14.749 2.047 2.314 1.00 79.19 152 HIS A O 1
ATOM 1199 N N . ASN A 1 153 ? -13.973 1.615 0.241 1.00 78.12 153 ASN A N 1
ATOM 1200 C CA . ASN A 1 153 ? -14.106 2.962 -0.346 1.00 78.12 153 ASN A CA 1
ATOM 1201 C C . ASN A 1 153 ? -13.402 4.073 0.462 1.00 78.12 153 ASN A C 1
ATOM 1203 O O . ASN A 1 153 ? -13.732 5.259 0.372 1.00 78.12 153 ASN A O 1
ATOM 1207 N N . PHE A 1 154 ? -12.431 3.686 1.289 1.00 77.88 154 PHE A N 1
ATOM 1208 C CA . PHE A 1 154 ? -11.701 4.592 2.172 1.00 77.88 154 PHE A CA 1
ATOM 1209 C C . PHE A 1 154 ? -10.325 4.978 1.616 1.00 77.88 154 PHE A C 1
ATOM 1211 O O . PHE A 1 154 ? -9.863 6.099 1.844 1.00 77.88 154 PHE A O 1
ATOM 1218 N N . LEU A 1 155 ? -9.677 4.068 0.887 1.00 77.00 155 LEU A N 1
ATOM 1219 C CA . LEU A 1 155 ? -8.370 4.308 0.281 1.00 77.00 155 LEU A CA 1
AT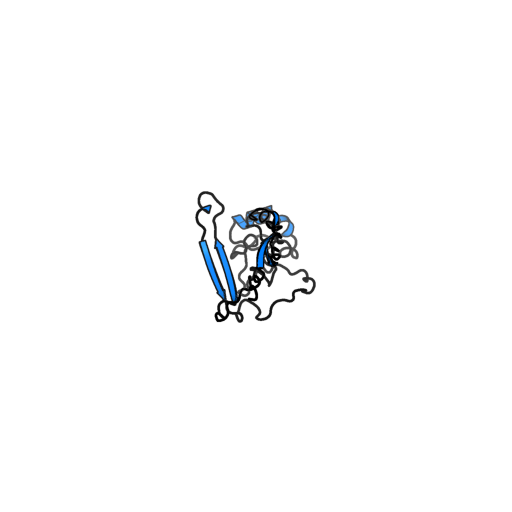OM 1220 C C . LEU A 1 155 ? -8.494 5.227 -0.942 1.00 77.00 155 LEU A C 1
ATOM 1222 O O . LEU A 1 155 ? -9.582 5.418 -1.488 1.00 77.00 155 LEU A O 1
ATOM 1226 N N . PHE A 1 156 ? -7.374 5.822 -1.347 1.00 80.31 156 PHE A N 1
ATOM 1227 C CA . PHE A 1 156 ? -7.297 6.502 -2.636 1.00 80.31 156 PHE A CA 1
ATOM 1228 C C . PHE A 1 156 ? -7.394 5.472 -3.770 1.00 80.31 156 PHE A C 1
ATOM 1230 O O . PHE A 1 156 ? -6.925 4.347 -3.581 1.00 80.31 156 PHE A O 1
ATOM 1237 N N . PRO A 1 157 ? -7.978 5.831 -4.928 1.00 80.00 157 PRO A N 1
ATOM 1238 C CA . PRO A 1 157 ? -7.915 4.976 -6.105 1.00 80.00 157 PRO A CA 1
ATOM 1239 C C . PRO A 1 157 ? -6.457 4.725 -6.507 1.00 80.00 157 PRO A C 1
ATOM 1241 O O . PRO A 1 157 ? -5.601 5.599 -6.340 1.00 80.00 157 PRO A O 1
ATOM 1244 N N . GLU A 1 158 ? -6.187 3.528 -7.014 1.00 80.38 158 GLU A N 1
ATOM 1245 C CA . GLU A 1 158 ? -4.864 3.118 -7.476 1.00 80.38 158 GLU A CA 1
ATOM 1246 C C . GLU A 1 158 ? -4.754 3.345 -8.990 1.00 80.38 158 GLU A C 1
ATOM 1248 O O . GLU A 1 158 ? -5.708 3.125 -9.738 1.00 80.38 158 GLU A O 1
ATOM 1253 N N . PHE A 1 159 ? -3.589 3.818 -9.427 1.00 80.31 159 PHE A N 1
ATOM 1254 C CA . PHE A 1 159 ? -3.300 4.125 -10.823 1.00 80.31 159 PHE A CA 1
ATOM 1255 C C . PHE A 1 159 ? -1.943 3.540 -11.206 1.00 80.31 159 PHE A C 1
ATOM 1257 O O . PHE A 1 159 ? -1.020 3.513 -10.386 1.00 80.31 159 PHE A O 1
ATOM 1264 N N . GLU A 1 160 ? -1.825 3.107 -12.453 1.00 79.94 160 GLU A N 1
ATOM 1265 C CA . GLU A 1 160 ? -0.572 2.693 -13.073 1.00 79.94 160 GLU A CA 1
ATOM 1266 C C . GLU A 1 160 ? 0.028 3.866 -13.848 1.00 79.94 160 GLU A C 1
ATOM 1268 O O . GLU A 1 160 ? -0.694 4.643 -14.468 1.00 79.94 160 GLU A O 1
ATOM 1273 N N . ILE A 1 161 ? 1.353 4.017 -13.788 1.00 76.06 161 ILE A N 1
ATOM 1274 C CA . ILE A 1 161 ? 2.063 4.981 -14.631 1.00 76.06 161 ILE A CA 1
ATOM 1275 C C . ILE A 1 161 ? 2.468 4.250 -15.906 1.00 76.06 161 ILE A C 1
ATOM 1277 O O . ILE A 1 161 ? 3.396 3.442 -15.870 1.00 76.06 161 ILE A O 1
ATOM 1281 N N . VAL A 1 162 ? 1.797 4.556 -17.010 1.00 79.56 162 VAL A N 1
ATOM 1282 C CA . VAL A 1 162 ? 2.131 4.052 -18.345 1.00 79.56 162 VAL A CA 1
ATOM 1283 C C . VAL A 1 162 ? 3.091 5.035 -19.002 1.00 79.56 162 VAL A C 1
ATOM 1285 O O . VAL A 1 162 ? 2.853 6.242 -18.980 1.00 79.56 162 VAL A O 1
ATOM 1288 N N . ILE A 1 163 ? 4.207 4.533 -19.531 1.00 75.88 163 ILE A N 1
ATOM 1289 C CA . ILE A 1 163 ? 5.192 5.340 -20.258 1.00 75.88 163 ILE A CA 1
ATOM 1290 C C . ILE A 1 163 ? 4.955 5.140 -21.752 1.00 75.88 163 ILE A C 1
ATOM 1292 O O . ILE A 1 163 ? 5.035 4.013 -22.237 1.00 75.88 163 ILE A O 1
ATOM 1296 N N . GLU A 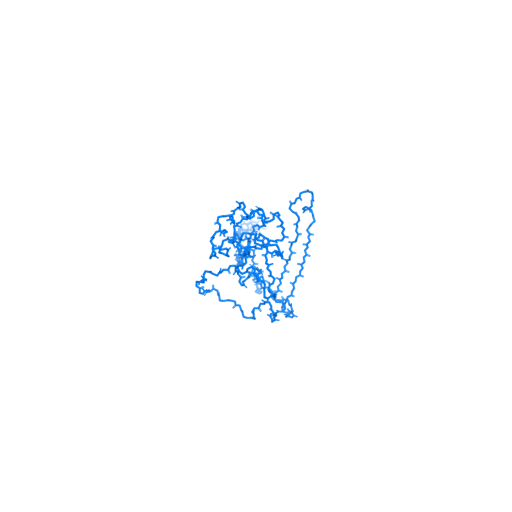1 164 ? 4.716 6.232 -22.469 1.00 75.94 164 GLU A N 1
ATOM 1297 C CA . GLU A 1 164 ? 4.547 6.248 -23.922 1.00 75.94 164 GLU A CA 1
ATOM 1298 C C . GLU A 1 164 ? 5.561 7.204 -24.563 1.00 75.94 164 GLU A C 1
ATOM 1300 O O . GLU A 1 164 ? 5.979 8.199 -23.963 1.00 75.94 164 GLU A O 1
ATOM 1305 N N . THR A 1 165 ? 5.990 6.904 -25.790 1.00 77.06 165 THR A N 1
ATOM 1306 C CA . THR A 1 165 ? 6.812 7.824 -26.588 1.00 77.06 165 THR A CA 1
ATOM 1307 C C . THR A 1 165 ? 5.905 8.862 -27.240 1.00 77.06 165 THR A C 1
ATOM 1309 O O . THR A 1 165 ? 4.943 8.492 -27.904 1.00 77.06 165 THR A O 1
ATOM 1312 N N . GLU A 1 166 ? 6.203 10.149 -27.061 1.00 73.50 166 GLU A N 1
ATOM 1313 C CA . GLU A 1 166 ? 5.498 11.221 -27.770 1.00 73.50 166 GLU A CA 1
ATOM 1314 C C . GLU A 1 166 ? 5.800 11.153 -29.277 1.00 73.50 166 GLU A C 1
ATOM 1316 O O . GLU A 1 166 ? 6.956 10.978 -29.677 1.00 73.50 166 GLU A O 1
ATOM 1321 N N . ASP A 1 167 ? 4.768 11.311 -30.111 1.00 76.81 167 ASP A N 1
ATOM 1322 C CA . ASP A 1 167 ? 4.928 11.398 -31.563 1.00 76.81 167 ASP A CA 1
ATOM 1323 C C . ASP A 1 167 ? 5.754 12.638 -31.943 1.00 76.81 167 ASP A C 1
ATOM 1325 O O . ASP A 1 167 ? 5.539 13.741 -31.433 1.00 76.81 167 ASP A O 1
ATOM 1329 N N . GLU A 1 168 ? 6.692 12.490 -32.883 1.00 75.62 168 GLU A N 1
ATOM 1330 C CA . GLU A 1 168 ? 7.426 13.638 -33.414 1.00 75.62 168 GLU A CA 1
ATOM 1331 C C . GLU A 1 168 ? 6.446 14.592 -34.116 1.00 75.62 168 GLU A C 1
ATOM 1333 O O . GLU A 1 168 ? 5.873 14.264 -35.157 1.00 75.62 168 GLU A O 1
ATOM 1338 N N . ILE A 1 169 ? 6.271 15.803 -33.574 1.00 71.19 169 ILE A N 1
ATOM 1339 C CA . ILE A 1 169 ? 5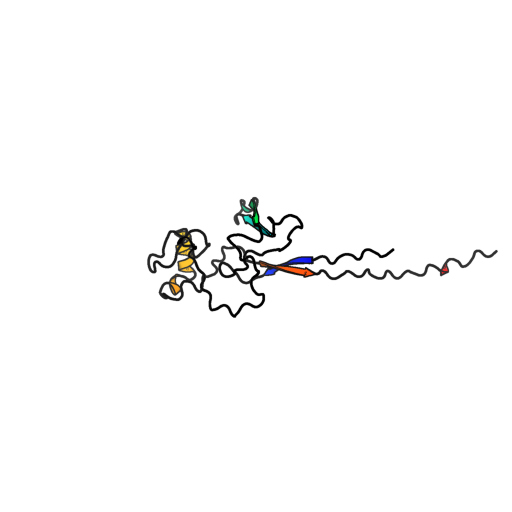.546 16.872 -34.267 1.00 71.19 169 ILE A CA 1
ATOM 1340 C C . ILE A 1 169 ? 6.359 17.234 -35.514 1.00 71.19 169 ILE A C 1
ATOM 1342 O O . ILE A 1 169 ? 7.335 17.986 -35.443 1.00 71.19 169 ILE A O 1
ATOM 1346 N N . MET A 1 170 ? 5.972 16.697 -36.673 1.00 71.62 170 MET A N 1
ATOM 1347 C CA . MET A 1 170 ? 6.505 17.176 -37.942 1.00 71.62 170 MET A CA 1
ATOM 1348 C C . MET A 1 170 ? 6.118 18.653 -38.090 1.00 71.62 170 MET A C 1
ATOM 1350 O O . MET A 1 170 ? 4.937 18.979 -37.951 1.00 71.62 170 MET A O 1
ATOM 1354 N N . PRO A 1 171 ? 7.072 19.562 -38.357 1.00 65.88 171 PRO A N 1
ATOM 1355 C CA . PRO A 1 171 ? 6.743 20.967 -38.541 1.00 65.88 171 PRO A CA 1
ATOM 1356 C C . PRO A 1 171 ? 5.753 21.100 -39.700 1.00 65.88 171 PRO A C 1
ATOM 1358 O O . PRO A 1 171 ? 6.016 20.583 -40.790 1.00 65.88 171 PRO A O 1
ATOM 1361 N N . GLU A 1 172 ? 4.629 21.786 -39.465 1.00 67.31 172 GLU A N 1
ATOM 1362 C CA . GLU A 1 172 ? 3.724 22.185 -40.542 1.00 67.31 172 GLU A CA 1
ATOM 1363 C C . GLU A 1 172 ? 4.556 22.877 -41.620 1.00 67.31 172 GLU A C 1
ATOM 1365 O O . GLU A 1 172 ? 5.309 23.821 -41.352 1.00 67.31 172 GLU A O 1
ATOM 1370 N N . VAL A 1 173 ? 4.467 22.354 -42.841 1.00 65.19 173 VAL A N 1
ATOM 1371 C CA . VAL A 1 173 ? 5.118 22.950 -43.999 1.00 65.19 173 VAL A CA 1
ATOM 1372 C C . VAL A 1 173 ? 4.440 24.297 -44.206 1.00 65.19 173 VAL A C 1
ATOM 1374 O O . VAL A 1 173 ? 3.361 24.368 -44.781 1.00 65.19 173 VAL A O 1
ATOM 1377 N N . VAL A 1 174 ? 5.045 25.368 -43.695 1.00 63.44 174 VAL A N 1
ATOM 1378 C CA . VAL A 1 174 ? 4.635 26.724 -44.054 1.00 63.44 174 VAL A CA 1
ATOM 1379 C C . VAL A 1 174 ? 4.910 26.842 -45.547 1.00 63.44 174 VAL A C 1
ATOM 1381 O O . VAL A 1 174 ? 6.072 26.924 -45.961 1.00 63.44 174 VAL A O 1
ATOM 1384 N N . GLU A 1 175 ? 3.854 26.761 -46.357 1.00 60.03 175 GLU A N 1
ATOM 1385 C CA . GLU A 1 175 ? 3.926 27.055 -47.782 1.00 60.03 175 GLU A CA 1
ATOM 1386 C C . GLU A 1 175 ? 4.551 28.444 -47.916 1.00 60.03 175 GLU A C 1
ATOM 1388 O O . GLU A 1 175 ? 4.014 29.449 -47.450 1.00 60.03 175 GLU A O 1
ATOM 1393 N N . LYS A 1 176 ? 5.763 28.497 -48.473 1.00 58.34 176 LYS A N 1
ATOM 1394 C CA . LYS A 1 176 ? 6.405 29.764 -48.794 1.00 58.34 176 LYS A CA 1
ATOM 1395 C C . LYS A 1 176 ? 5.609 30.368 -49.941 1.00 58.34 176 LYS A C 1
ATOM 1397 O O . LYS A 1 176 ? 5.759 29.920 -51.074 1.00 58.34 176 LYS A O 1
ATOM 1402 N N . GLU A 1 177 ? 4.777 31.359 -49.641 1.00 50.66 177 GLU A N 1
ATOM 1403 C CA . GLU A 1 177 ? 4.216 32.241 -50.659 1.00 50.66 177 GLU A CA 1
ATOM 1404 C C . GLU A 1 177 ? 5.377 32.800 -51.498 1.00 50.66 177 GLU A C 1
ATOM 1406 O O . GLU A 1 177 ? 6.344 33.367 -50.977 1.00 50.66 177 GLU A O 1
ATOM 1411 N N . ASP A 1 178 ? 5.324 32.532 -52.799 1.00 53.41 178 ASP A N 1
ATOM 1412 C CA . ASP A 1 178 ? 6.385 32.802 -53.761 1.00 53.41 178 ASP A CA 1
ATOM 1413 C C . ASP A 1 178 ? 6.499 34.317 -54.001 1.00 53.41 178 ASP A C 1
ATOM 1415 O O . ASP A 1 178 ? 5.799 34.899 -54.825 1.00 53.41 178 ASP A O 1
ATOM 1419 N N . TYR A 1 179 ? 7.379 34.992 -53.256 1.00 58.59 179 TYR A N 1
ATOM 1420 C CA . TYR A 1 179 ? 7.626 36.438 -53.383 1.00 58.59 179 TYR A CA 1
ATOM 1421 C C . TYR A 1 179 ? 8.420 36.831 -54.648 1.00 58.59 179 TYR A C 1
ATOM 1423 O O . TYR A 1 179 ? 8.952 37.941 -54.740 1.00 58.59 179 TYR A O 1
ATOM 1431 N N . SER A 1 180 ? 8.510 35.949 -55.645 1.00 60.81 180 SER A N 1
ATOM 1432 C CA . SER A 1 180 ? 9.309 36.179 -56.852 1.00 60.81 180 SER A CA 1
ATOM 1433 C C . SER A 1 180 ? 8.641 37.101 -57.884 1.00 60.81 180 SER A C 1
ATOM 1435 O O . SER A 1 180 ? 9.330 37.591 -58.777 1.00 60.81 180 SER A O 1
ATOM 1437 N N . GLU A 1 181 ? 7.346 37.421 -57.770 1.00 54.84 181 GLU A N 1
ATOM 1438 C CA . GLU A 1 181 ? 6.678 38.299 -58.752 1.00 54.84 181 GLU A CA 1
ATOM 1439 C C . GLU A 1 181 ? 6.907 39.811 -58.548 1.00 54.84 181 GLU A C 1
ATOM 1441 O O . GLU A 1 181 ? 6.493 40.604 -59.390 1.00 54.84 181 GLU A O 1
ATOM 1446 N N . ILE A 1 182 ? 7.622 40.258 -57.505 1.00 56.84 182 ILE A N 1
ATOM 1447 C CA . ILE A 1 182 ? 7.835 41.709 -57.284 1.00 56.84 182 ILE A CA 1
ATOM 1448 C C . ILE A 1 182 ? 9.108 42.252 -57.968 1.00 56.84 182 ILE A C 1
ATOM 1450 O O . ILE A 1 182 ? 9.316 43.462 -58.015 1.00 56.84 182 ILE A O 1
ATOM 1454 N N . ILE A 1 183 ? 9.926 41.419 -58.625 1.00 53.44 183 ILE A N 1
ATOM 1455 C CA . ILE A 1 183 ? 11.046 41.914 -59.458 1.00 53.44 183 ILE A CA 1
ATOM 1456 C C . ILE A 1 183 ? 10.619 42.075 -60.928 1.00 53.44 183 ILE A C 1
ATOM 1458 O O . ILE A 1 183 ? 11.343 41.732 -61.859 1.00 53.44 183 ILE A O 1
ATOM 1462 N N . GLY A 1 184 ? 9.417 42.602 -61.151 1.00 51.53 184 GLY A N 1
ATOM 1463 C CA . GLY A 1 184 ? 9.015 43.203 -62.416 1.00 51.53 184 GLY A CA 1
ATOM 1464 C C . GLY A 1 184 ? 9.004 44.718 -62.241 1.00 51.53 184 GLY A C 1
ATOM 1465 O O . GLY A 1 184 ? 8.290 45.218 -61.382 1.00 51.53 184 GLY A O 1
ATOM 1466 N N . SER A 1 185 ? 9.755 45.443 -63.073 1.00 55.31 185 SER A N 1
ATOM 1467 C CA . SER A 1 185 ? 9.767 46.917 -63.176 1.00 55.31 185 SER A CA 1
ATOM 1468 C C . SER A 1 185 ? 10.788 47.686 -62.328 1.00 55.31 185 SER A C 1
ATOM 1470 O O . SER A 1 185 ? 10.435 48.591 -61.582 1.00 55.31 185 SER A O 1
ATOM 1472 N N . MET A 1 186 ? 12.079 47.459 -62.579 1.00 51.00 186 MET A N 1
ATOM 1473 C CA . MET A 1 186 ? 13.038 48.575 -62.682 1.00 51.00 186 MET A CA 1
ATOM 1474 C C . MET A 1 186 ? 13.935 48.357 -63.902 1.00 51.00 186 MET A C 1
ATOM 1476 O O . MET A 1 186 ? 15.128 48.095 -63.796 1.00 51.00 186 MET A O 1
ATOM 1480 N N . GLY A 1 187 ? 13.315 48.407 -65.079 1.00 46.47 187 GLY A N 1
ATOM 1481 C CA . GLY A 1 187 ? 14.011 48.568 -66.347 1.00 46.47 187 GLY A CA 1
ATOM 1482 C C . GLY A 1 187 ? 13.561 49.867 -66.993 1.00 46.47 187 GLY A C 1
ATOM 1483 O O . GLY A 1 187 ? 12.554 49.842 -67.689 1.00 46.47 187 GLY A O 1
ATOM 1484 N N . ILE A 1 188 ? 14.276 50.965 -66.724 1.00 57.38 188 ILE A N 1
ATOM 1485 C CA . ILE A 1 188 ? 14.504 52.114 -67.622 1.00 57.38 188 ILE A CA 1
ATOM 1486 C C . ILE A 1 188 ? 15.841 52.743 -67.221 1.00 57.38 188 ILE A C 1
ATOM 1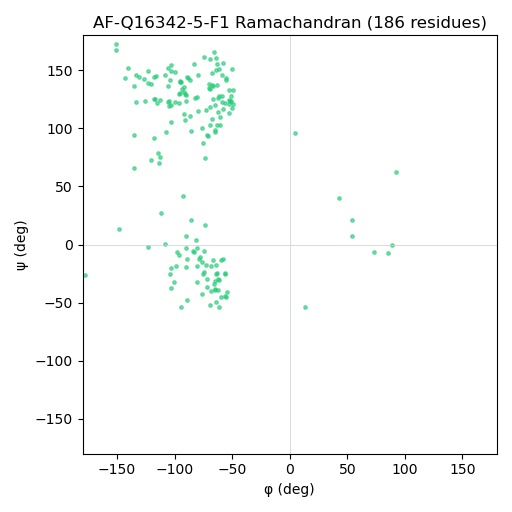488 O O . ILE A 1 188 ? 16.025 52.956 -66.001 1.00 57.38 188 ILE A O 1
#

Solvent-accessible surface area (backbone atoms only — not comparable to full-atom values): 12433 Å² total; per-residue (Å²): 132,82,75,80,70,81,73,79,52,75,46,75,43,80,41,89,40,78,82,53,93,73,73,52,96,66,64,79,72,69,69,75,67,61,49,90,94,36,68,54,41,36,41,52,48,78,48,80,45,68,45,93,50,87,80,53,49,79,53,74,46,80,48,81,49,64,36,34,55,78,53,99,86,51,70,75,63,80,80,66,97,76,62,73,81,76,79,76,76,59,47,74,52,53,46,97,87,70,52,40,24,9,71,81,76,62,46,69,12,88,43,58,39,93,85,65,64,75,50,29,17,65,44,72,65,52,46,53,51,43,38,74,73,47,43,62,74,36,58,81,38,90,86,48,62,50,74,62,70,71,87,81,83,72,71,79,87,50,64,39,78,48,77,45,74,52,78,82,79,72,77,78,79,74,78,74,77,77,76,74,76,72,84,66,84,90,83,130

Secondary structure (DSSP, 8-state):
----PPPPPEEEEEEE----TTT-TT-S-----PPTT-GGGSEEEEEEE---STTGGG--EEEEEEE-SS-SSS-SSPPPSSPPPP-------B-TTSPBBPTTTSSB--EEPTTTS--EESSHHHHHHHIIIIIHHHTT-TTSTTT-----S-SPPPEEEEEEEPP--PPP------GGGG------

Sequence (188 aa):
MAAAGARPVELGFAESAPAWRLRSEQFPSKVYAPLPGRPDAFHRCIFLFCCREQPCCAGLRVFRNQLPRKNDFYSYEPPSENPPPETGESVCLQLKSGAHLCRVCGCLGPKTCSRCHKAYYCSKEHQTLDWRLGHKQACAQPDHLDHIIPDHNFLFPEFEIVIETEDEIMPEVVEKEDYSEIIGSMGI

Mean predicted aligned error: 13.78 Å

Radius of gyration: 27.44 Å; Cα contacts (8 Å, |Δi|>4): 219; chains: 1; bounding box: 48×73×86 Å